Protein AF-A0A2Z6RWJ6-F1 (afdb_monomer_lite)

Foldseek 3Di:
DDPVVVVVCLLVVDDDDDDPPPDPLVVVLVSLCSDSDNVSRDDPVVSVVSVVVVCVVVVPPDDDDPDPDPPPDDDDDDDDDDDDDDDDDDDDDDDDDDDDPDDDDDPDDPPPVVVVVPPPVVPVVVVVVLLVVLVVLVVDDDLVVSLVVNVVSCVVVVHDPVNLQVVLVVPLVDLSSLQVNLSCLCSVRPHHNDQLSSLVSLVSSVVVVNPSSQQVNLVCQCPVRSHHNDNVSND

pLDDT: mean 74.12, std 25.01, range [24.61, 98.56]

Sequence (235 aa):
MNYVILVMQILQGLRETPIPNTSKDYIKIYSDCWNIEPANRPTINKIVDELKAIIIKENIIIKDFHIYDNNKDIQSSNNNQPNLDAKISENSYSFHESSFQDIDFTMTESKEIESLVSSNNQSKNGFDVMVNDIINFLENSDNNIVKQEILNYLNNNDIPFQDIHDLLLDNQNNSDYIFLLGKFNHLGIGADINKKQAFELYQKAADLENAKGINSLGLCYGNGIGTDINKEKGI

Secondary structure (DSSP, 8-state):
--HHHHHHHHHTT--PPPPTT--HHHHHHHHHHT-SSGGGSPPHHHHHHHHHHHHHHTT---S-------------------------------------------S---TTHHHHHTT-TTTHHHHHHHHHHHHHHHHSS-HHHHHHHHHHHHHHTT--HHHHHHHHHHTTTSHHHHHHHHHHHHHTSSS---HHHHHHHHHHHHHTT-HHHHHHHHHHHHHTSSS---TGGG-

Radius of gyration: 25.95 Å; chains: 1; bounding box: 54×66×68 Å

InterPro domains:
  IPR006597 Sel1-like repeat [PF08238] (178-209)
  IPR006597 Sel1-like repeat [PF08238] (214-235)
  IPR006597 Sel1-like repeat [SM00671] (175-210)
  IPR011009 Protein kinase-like domain superfamily [SSF56112] (4-65)
  IPR011990 Tetratricopeptide-like helical domain superfamily [G3DSA:1.25.40.10] (122-235)

Organism: NCBI:txid94130

Structure (mmCIF, N/CA/C/O backbone):
data_AF-A0A2Z6RWJ6-F1
#
_entry.id   AF-A0A2Z6RWJ6-F1
#
loop_
_atom_site.group_PDB
_atom_site.id
_atom_site.type_symbol
_atom_site.label_atom_id
_atom_site.label_alt_id
_atom_site.label_comp_id
_atom_site.label_asym_id
_atom_site.label_entity_id
_atom_site.label_seq_id
_atom_site.pdbx_PDB_ins_code
_atom_site.Cartn_x
_atom_site.Cartn_y
_atom_site.Cartn_z
_atom_site.occupancy
_atom_site.B_iso_or_equiv
_atom_site.auth_seq_id
_atom_site.auth_comp_id
_atom_site.auth_asym_id
_atom_site.auth_atom_id
_atom_site.pdbx_PDB_model_num
ATOM 1 N N . MET A 1 1 ? 7.099 20.057 30.051 1.00 62.00 1 MET A N 1
ATOM 2 C CA . MET A 1 1 ? 7.216 18.755 30.743 1.00 62.00 1 MET A CA 1
ATOM 3 C C . MET A 1 1 ? 8.630 18.241 30.490 1.00 62.00 1 MET A C 1
ATOM 5 O O . MET A 1 1 ? 9.046 18.238 29.342 1.00 62.00 1 MET A O 1
ATOM 9 N N . ASN A 1 2 ? 9.414 17.945 31.529 1.00 85.38 2 ASN A N 1
ATOM 10 C CA . ASN A 1 2 ? 10.797 17.482 31.362 1.00 85.38 2 ASN A CA 1
ATOM 11 C C . ASN A 1 2 ? 10.772 15.987 31.010 1.00 85.38 2 ASN A C 1
ATOM 13 O O . ASN A 1 2 ? 10.294 15.186 31.811 1.00 85.38 2 ASN A O 1
ATOM 17 N N . TYR A 1 3 ? 11.268 15.628 29.826 1.00 84.88 3 TYR A N 1
ATOM 18 C CA . TYR A 1 3 ? 11.309 14.253 29.315 1.00 84.88 3 TYR A CA 1
ATOM 19 C C . TYR A 1 3 ? 11.895 13.257 30.330 1.00 84.88 3 TYR A C 1
ATOM 21 O O . TYR A 1 3 ? 11.352 12.174 30.526 1.00 84.88 3 TYR A O 1
ATOM 29 N N . VAL A 1 4 ? 12.940 13.658 31.060 1.00 83.75 4 VAL A N 1
ATOM 30 C CA . VAL A 1 4 ? 13.592 12.814 32.075 1.00 83.75 4 VAL A CA 1
ATOM 31 C C . VAL A 1 4 ? 12.644 12.479 33.231 1.00 83.75 4 VAL A C 1
ATOM 33 O O . VAL A 1 4 ? 12.633 11.350 33.718 1.00 83.75 4 VAL A O 1
ATOM 36 N N . ILE A 1 5 ? 11.811 13.440 33.645 1.00 89.00 5 ILE A N 1
ATOM 37 C CA . ILE A 1 5 ? 10.823 13.243 34.715 1.00 89.00 5 ILE A CA 1
ATOM 38 C C . ILE A 1 5 ? 9.749 12.253 34.259 1.00 89.00 5 ILE A C 1
ATOM 40 O O . ILE A 1 5 ? 9.402 11.343 35.007 1.00 89.00 5 ILE A O 1
ATOM 44 N N . LEU A 1 6 ? 9.269 12.390 33.021 1.00 86.44 6 LEU A N 1
ATOM 45 C CA . LEU A 1 6 ? 8.248 11.502 32.470 1.00 86.44 6 LEU A CA 1
ATOM 46 C C . LEU A 1 6 ? 8.747 10.051 32.376 1.00 86.44 6 LEU A C 1
ATOM 48 O O . LEU A 1 6 ? 8.046 9.131 32.791 1.00 86.44 6 LEU A O 1
ATOM 52 N N . VAL A 1 7 ? 9.982 9.842 31.907 1.00 86.75 7 VAL A N 1
ATOM 53 C CA . VAL A 1 7 ? 10.591 8.503 31.830 1.00 86.75 7 VAL A CA 1
ATOM 54 C C . VAL A 1 7 ? 10.694 7.858 33.218 1.00 86.75 7 VAL A C 1
ATOM 56 O O . VAL A 1 7 ? 10.330 6.693 33.376 1.00 86.75 7 VAL A O 1
ATOM 59 N N . MET A 1 8 ? 11.115 8.608 34.246 1.00 86.81 8 MET A N 1
ATOM 60 C CA . MET A 1 8 ? 11.152 8.094 35.623 1.00 86.81 8 MET A CA 1
ATOM 61 C C . MET A 1 8 ? 9.765 7.699 36.138 1.00 86.81 8 MET A C 1
ATOM 63 O O . MET A 1 8 ? 9.622 6.655 36.771 1.00 86.81 8 MET A O 1
ATOM 67 N N . GLN A 1 9 ? 8.740 8.500 35.846 1.00 89.25 9 GLN A N 1
ATOM 68 C CA . GLN A 1 9 ? 7.372 8.206 36.263 1.00 89.25 9 GLN A CA 1
ATOM 69 C C . GLN A 1 9 ? 6.828 6.942 35.583 1.00 89.25 9 GLN A C 1
ATOM 71 O O . GLN A 1 9 ? 6.227 6.100 36.247 1.00 89.25 9 GLN A O 1
ATOM 76 N N . ILE A 1 10 ? 7.082 6.757 34.284 1.00 86.94 10 ILE A N 1
ATOM 77 C CA . ILE A 1 10 ? 6.666 5.554 33.542 1.00 86.94 10 ILE A CA 1
ATOM 78 C C . ILE A 1 10 ? 7.341 4.296 34.109 1.00 86.94 10 ILE A C 1
ATOM 80 O O . ILE A 1 10 ? 6.670 3.270 34.276 1.00 86.94 10 ILE A O 1
ATOM 84 N N . LEU A 1 11 ? 8.632 4.381 34.456 1.00 83.12 11 LEU A N 1
ATOM 85 C CA . LEU A 1 11 ? 9.373 3.290 35.105 1.00 83.12 11 LEU A CA 1
ATOM 86 C C . LEU A 1 11 ? 8.819 2.946 36.496 1.00 83.12 11 LEU A C 1
ATOM 88 O O . LEU A 1 11 ? 8.862 1.789 36.902 1.00 83.12 11 LEU A O 1
ATOM 92 N N . GLN A 1 12 ? 8.250 3.925 37.202 1.00 84.12 12 GLN A N 1
ATOM 93 C CA . GLN A 1 12 ? 7.565 3.733 38.487 1.00 84.12 12 GLN A CA 1
ATOM 94 C C . GLN A 1 12 ? 6.111 3.256 38.340 1.00 84.12 12 GLN A C 1
ATOM 96 O O . GLN A 1 12 ? 5.399 3.135 39.334 1.00 84.12 12 GLN A O 1
ATOM 101 N N . GLY A 1 13 ? 5.662 2.968 37.117 1.00 82.44 13 GLY A N 1
ATOM 102 C CA . GLY A 1 13 ? 4.321 2.453 36.863 1.00 82.44 13 GLY A CA 1
ATOM 103 C C . GLY A 1 13 ? 3.264 3.527 36.624 1.00 82.44 13 GLY A C 1
ATOM 104 O O . GLY A 1 13 ? 2.082 3.201 36.658 1.00 82.44 13 GLY A O 1
ATOM 105 N N . LEU A 1 14 ? 3.642 4.784 36.349 1.00 86.25 14 LEU A N 1
ATOM 106 C CA . LEU A 1 14 ? 2.678 5.786 35.888 1.00 86.25 14 LEU A CA 1
ATOM 107 C C . LEU A 1 14 ? 2.021 5.292 34.593 1.00 86.25 14 LEU A C 1
ATOM 109 O O . LEU A 1 14 ? 2.711 5.000 33.612 1.00 86.25 14 LEU A O 1
ATOM 113 N N . ARG A 1 15 ? 0.692 5.192 34.604 1.00 86.25 15 ARG A N 1
ATOM 114 C CA . ARG A 1 15 ? -0.143 4.839 33.452 1.00 86.25 15 ARG A CA 1
ATOM 115 C C . ARG A 1 15 ? -1.264 5.854 33.308 1.00 86.25 15 ARG A C 1
ATOM 117 O O . ARG A 1 15 ? -1.522 6.648 34.212 1.00 86.25 15 ARG A O 1
ATOM 124 N N . GLU A 1 16 ? -1.906 5.812 32.153 1.00 83.94 16 GLU A N 1
ATOM 125 C CA . GLU A 1 16 ? -3.083 6.616 31.867 1.00 83.94 16 GLU A CA 1
ATOM 126 C C . GLU A 1 16 ? -4.179 6.366 32.903 1.00 83.94 16 GLU A C 1
ATOM 128 O O . GLU A 1 16 ? -4.393 5.245 33.377 1.00 83.94 16 GLU A O 1
ATOM 133 N N . THR A 1 17 ? -4.878 7.435 33.269 1.00 88.94 17 THR A N 1
ATOM 134 C CA . THR A 1 17 ? -6.058 7.331 34.119 1.00 88.94 17 THR A CA 1
ATOM 135 C C . THR A 1 17 ? -7.160 6.621 33.338 1.00 88.94 17 THR A C 1
ATOM 137 O O . THR A 1 17 ? -7.473 7.078 32.236 1.00 88.94 17 THR A O 1
ATOM 140 N N . PRO A 1 18 ? -7.775 5.556 33.883 1.00 89.62 18 PRO A N 1
ATOM 141 C CA . PRO A 1 18 ? -8.870 4.882 33.205 1.00 89.62 18 PRO A CA 1
ATOM 142 C C . PRO A 1 18 ? -9.975 5.866 32.818 1.00 89.62 18 PRO A C 1
ATOM 144 O O . PRO A 1 18 ? -10.394 6.690 33.637 1.00 89.62 18 PRO A O 1
ATOM 147 N N . ILE A 1 19 ? -10.463 5.762 31.583 1.00 89.75 19 ILE A N 1
ATOM 148 C CA . ILE A 1 19 ? -11.585 6.575 31.110 1.00 89.75 19 ILE A CA 1
ATOM 149 C C . ILE A 1 19 ? -12.817 6.247 31.975 1.00 89.75 19 ILE A C 1
ATOM 151 O O . ILE A 1 19 ? -13.099 5.061 32.203 1.00 89.75 19 ILE A O 1
ATOM 155 N N . PRO A 1 20 ? -13.568 7.254 32.464 1.00 90.69 20 PRO A N 1
ATOM 156 C CA . PRO A 1 20 ? -14.780 7.020 33.240 1.00 90.69 20 PRO A CA 1
ATOM 157 C C . PRO A 1 20 ? -15.745 6.062 32.533 1.00 90.69 20 PRO A C 1
ATOM 159 O O . PRO A 1 20 ? -15.902 6.116 31.318 1.00 90.69 20 PRO A O 1
ATOM 162 N N . ASN A 1 21 ? -16.410 5.201 33.306 1.00 84.69 21 ASN A N 1
ATOM 163 C CA . ASN A 1 21 ? -17.339 4.162 32.832 1.00 84.69 21 ASN A CA 1
ATOM 164 C C . ASN A 1 21 ? -16.721 3.010 32.015 1.00 84.69 21 ASN A C 1
ATOM 166 O O . ASN A 1 21 ? -17.460 2.128 31.586 1.00 84.69 21 ASN A O 1
ATOM 170 N N . THR A 1 22 ? -15.396 2.949 31.851 1.00 87.25 22 THR A N 1
ATOM 171 C CA . THR A 1 22 ? -14.740 1.758 31.284 1.00 87.25 22 THR A CA 1
ATOM 172 C C . THR A 1 22 ? -14.947 0.539 32.191 1.00 87.25 22 THR A C 1
ATOM 174 O O . THR A 1 22 ? -14.820 0.636 33.417 1.00 87.25 22 THR A O 1
ATOM 177 N N . SER A 1 23 ? -15.241 -0.621 31.593 1.00 88.12 23 SER A N 1
ATOM 178 C CA . SER A 1 23 ? -15.411 -1.892 32.310 1.00 88.12 23 SER A CA 1
ATOM 179 C C . SER A 1 23 ? -14.178 -2.217 33.159 1.00 88.12 23 SER A C 1
ATOM 181 O O . SER A 1 23 ? -13.044 -2.168 32.679 1.00 88.12 23 SER A O 1
ATOM 183 N N . LYS A 1 24 ? -14.384 -2.569 34.437 1.00 90.81 24 LYS A N 1
ATOM 184 C CA . LYS A 1 24 ? -13.284 -2.906 35.363 1.00 90.81 24 LYS A CA 1
ATOM 185 C C . LYS A 1 24 ? -12.446 -4.078 34.857 1.00 90.81 24 LYS A C 1
ATOM 187 O O . LYS A 1 24 ? -11.237 -4.096 35.077 1.00 90.81 24 LYS A O 1
ATOM 192 N N . ASP A 1 25 ? -13.089 -5.022 34.177 1.00 90.19 25 ASP A N 1
ATOM 193 C CA . ASP A 1 25 ? -12.431 -6.204 33.630 1.00 90.19 25 ASP A CA 1
ATOM 194 C C . ASP A 1 25 ? -11.504 -5.804 32.468 1.00 90.19 25 ASP A C 1
ATOM 196 O O . ASP A 1 25 ? -10.348 -6.219 32.430 1.00 90.19 25 ASP A O 1
ATOM 200 N N . TYR A 1 26 ? -11.944 -4.887 31.598 1.00 91.38 26 TYR A N 1
ATOM 201 C CA . TYR A 1 26 ? -11.095 -4.324 30.543 1.00 91.38 26 TYR A CA 1
ATOM 202 C C . TYR A 1 26 ? -9.940 -3.487 31.113 1.00 91.38 26 TYR A C 1
ATOM 204 O O . TYR A 1 26 ? -8.803 -3.605 30.652 1.00 91.38 26 TYR A O 1
ATOM 212 N N . ILE A 1 27 ? -10.202 -2.692 32.165 1.00 91.75 27 ILE A N 1
ATOM 213 C CA . ILE A 1 27 ? -9.158 -1.914 32.852 1.00 91.75 27 ILE A CA 1
ATOM 214 C C . ILE A 1 27 ? -8.039 -2.816 33.356 1.00 91.75 27 ILE A C 1
ATOM 216 O O . ILE A 1 27 ? -6.854 -2.498 33.219 1.00 91.75 27 ILE A O 1
ATOM 220 N N . LYS A 1 28 ? -8.419 -3.960 33.922 1.00 92.38 28 LYS A N 1
ATOM 221 C CA . LYS A 1 28 ? -7.477 -4.955 34.406 1.00 92.38 28 LYS A CA 1
ATOM 222 C C . LYS A 1 28 ? -6.640 -5.536 33.263 1.00 92.38 28 LYS A C 1
ATOM 224 O O . LYS A 1 28 ? -5.421 -5.569 33.400 1.00 92.38 28 LYS A O 1
ATOM 229 N N . ILE A 1 29 ? -7.260 -5.917 32.142 1.00 93.94 29 ILE A N 1
ATOM 230 C CA . ILE A 1 29 ? -6.548 -6.482 30.981 1.00 93.94 29 ILE A CA 1
ATOM 231 C C . ILE A 1 29 ? -5.451 -5.536 30.504 1.00 93.94 29 ILE A C 1
ATOM 233 O O . ILE A 1 29 ? -4.290 -5.944 30.412 1.00 93.94 29 ILE A O 1
ATOM 237 N N . TYR A 1 30 ? -5.782 -4.271 30.221 1.00 90.38 30 TYR A N 1
ATOM 238 C CA . TYR A 1 30 ? -4.752 -3.363 29.726 1.00 90.38 30 TYR A CA 1
ATOM 239 C C . TYR A 1 30 ? -3.723 -3.068 30.824 1.00 90.38 30 TYR A C 1
ATOM 241 O O . TYR A 1 30 ? -2.531 -3.085 30.544 1.00 90.38 30 TYR A O 1
ATOM 249 N N . SER A 1 31 ? -4.120 -2.901 32.089 1.00 90.25 31 SER A N 1
ATOM 250 C CA . SER A 1 31 ? -3.155 -2.687 33.182 1.00 90.25 31 SER A CA 1
ATOM 251 C C . SER A 1 31 ? -2.140 -3.836 33.296 1.00 90.25 31 SER A C 1
ATOM 253 O O . SER A 1 31 ? -0.943 -3.583 33.444 1.00 90.25 31 SER A O 1
ATOM 255 N N . ASP A 1 32 ? -2.595 -5.082 33.139 1.00 92.31 32 ASP A N 1
ATOM 256 C CA . ASP A 1 32 ? -1.754 -6.284 33.156 1.00 92.31 32 ASP A CA 1
ATOM 257 C C . ASP A 1 32 ? -0.791 -6.325 31.946 1.00 92.31 32 ASP A C 1
ATOM 259 O O . ASP A 1 32 ? 0.374 -6.707 32.087 1.00 92.31 32 ASP A O 1
ATOM 263 N N . CYS A 1 33 ? -1.227 -5.862 30.766 1.00 92.75 33 CYS A N 1
ATOM 264 C CA . CYS A 1 33 ? -0.379 -5.752 29.566 1.00 92.75 33 CYS A CA 1
ATOM 265 C C . CYS A 1 33 ? 0.794 -4.781 29.751 1.00 92.75 33 CYS A C 1
ATOM 267 O O . CYS A 1 33 ? 1.858 -4.960 29.158 1.00 92.75 33 CYS A O 1
ATOM 269 N N . TRP A 1 34 ? 0.623 -3.774 30.604 1.00 88.50 34 TRP A N 1
ATOM 270 C CA . TRP A 1 34 ? 1.626 -2.750 30.871 1.00 88.50 34 TRP A CA 1
ATOM 271 C C . TRP A 1 34 ? 2.467 -3.030 32.127 1.00 88.50 34 TRP A C 1
ATOM 273 O O . TRP A 1 34 ? 3.056 -2.099 32.694 1.00 88.50 34 TRP A O 1
ATOM 283 N N . ASN A 1 35 ? 2.562 -4.296 32.557 1.00 89.31 35 ASN A N 1
ATOM 284 C CA . ASN A 1 35 ? 3.425 -4.687 33.670 1.00 89.31 35 ASN A CA 1
ATOM 285 C C . ASN A 1 35 ? 4.877 -4.239 33.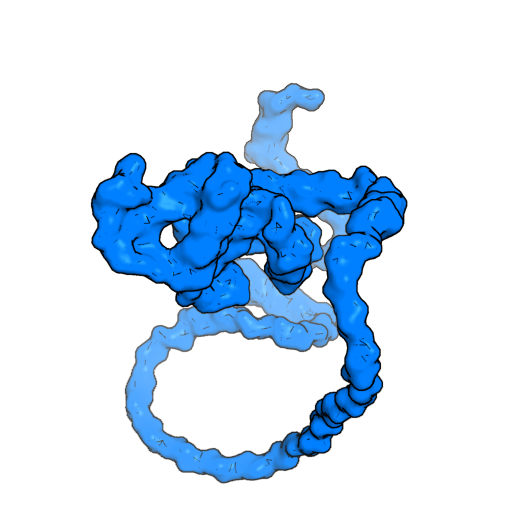418 1.00 89.31 35 ASN A C 1
ATOM 287 O O . ASN A 1 35 ? 5.413 -4.388 32.310 1.00 89.31 35 ASN A O 1
ATOM 291 N N . ILE A 1 36 ? 5.502 -3.651 34.443 1.00 83.81 36 ILE A N 1
ATOM 292 C CA . ILE A 1 36 ? 6.877 -3.149 34.352 1.00 83.81 36 ILE A CA 1
ATOM 293 C C . ILE A 1 36 ? 7.866 -4.281 34.073 1.00 83.81 36 ILE A C 1
ATOM 295 O O . ILE A 1 36 ? 8.815 -4.076 33.325 1.00 83.81 36 ILE A O 1
ATOM 299 N N . GLU A 1 37 ? 7.591 -5.472 34.607 1.00 87.88 37 GLU A N 1
ATOM 300 C CA . GLU A 1 37 ? 8.343 -6.691 34.351 1.00 87.88 37 GLU A CA 1
ATOM 301 C C . GLU A 1 37 ? 7.763 -7.387 33.108 1.00 87.88 37 GLU A C 1
ATOM 303 O O . GLU A 1 37 ? 6.633 -7.889 33.169 1.00 87.88 37 GLU A O 1
ATOM 308 N N . PRO A 1 38 ? 8.486 -7.431 31.970 1.00 85.19 38 PRO A N 1
ATOM 309 C CA . PRO A 1 38 ? 7.974 -8.026 30.739 1.00 85.19 38 PRO A CA 1
ATOM 310 C C . PRO A 1 38 ? 7.552 -9.487 30.897 1.00 85.19 38 PRO A C 1
ATOM 312 O O . PRO A 1 38 ? 6.569 -9.894 30.282 1.00 85.19 38 PRO A O 1
ATOM 315 N N . ALA A 1 39 ? 8.235 -10.254 31.756 1.00 91.94 39 ALA A N 1
ATOM 316 C CA . ALA A 1 39 ? 7.904 -11.655 32.017 1.00 91.94 39 ALA A CA 1
ATOM 317 C C . ALA A 1 39 ? 6.529 -11.852 32.687 1.00 91.94 39 ALA A C 1
ATOM 319 O O . ALA A 1 39 ? 5.956 -12.936 32.608 1.00 91.94 39 ALA A O 1
ATOM 320 N N . ASN A 1 40 ? 5.987 -10.809 33.323 1.00 92.56 40 ASN A N 1
ATOM 321 C CA . ASN A 1 40 ? 4.690 -10.847 33.999 1.00 92.56 40 ASN A CA 1
ATOM 322 C C . ASN A 1 40 ? 3.529 -10.383 33.108 1.00 92.56 40 ASN A C 1
ATOM 324 O O . ASN A 1 40 ? 2.380 -10.387 33.555 1.00 92.56 40 ASN A O 1
ATOM 328 N N . ARG A 1 41 ? 3.804 -9.960 31.870 1.00 93.00 41 ARG A N 1
ATOM 329 C CA . ARG A 1 41 ? 2.756 -9.554 30.929 1.00 93.00 41 ARG A CA 1
ATOM 330 C C . ARG A 1 41 ? 2.015 -10.793 30.414 1.00 93.00 41 ARG A C 1
ATOM 332 O O . ARG A 1 41 ? 2.643 -11.820 30.155 1.00 93.00 41 ARG A O 1
ATOM 339 N N . PRO A 1 42 ? 0.684 -10.731 30.260 1.00 95.00 42 PRO A N 1
ATOM 340 C CA . PRO A 1 42 ? -0.083 -11.836 29.704 1.00 95.00 42 PRO A CA 1
ATOM 341 C C . PRO A 1 42 ? 0.301 -12.100 28.241 1.00 95.00 42 PRO A C 1
ATOM 343 O O . PRO A 1 42 ? 0.699 -11.198 27.505 1.00 95.00 42 PRO A O 1
ATOM 346 N N . THR A 1 43 ? 0.156 -13.352 27.809 1.00 95.00 43 THR A N 1
ATOM 347 C CA . THR A 1 43 ? 0.292 -13.712 26.393 1.00 95.00 43 THR A CA 1
ATOM 348 C C . THR A 1 43 ? -0.922 -13.235 25.604 1.00 95.00 43 THR A C 1
ATOM 350 O O . THR A 1 43 ? -2.009 -13.071 26.160 1.00 95.00 43 THR A O 1
ATOM 353 N N . ILE A 1 44 ? -0.767 -13.087 24.286 1.00 90.62 44 ILE A N 1
ATOM 354 C CA . ILE A 1 44 ? -1.877 -12.689 23.412 1.00 90.62 44 ILE A CA 1
ATOM 355 C C . ILE A 1 44 ? -3.079 -13.635 23.525 1.00 90.62 44 ILE A C 1
ATOM 357 O O . ILE A 1 44 ? -4.210 -13.172 23.615 1.00 90.62 44 ILE A O 1
ATOM 361 N N . ASN A 1 45 ? -2.843 -14.946 23.630 1.00 90.38 45 ASN A N 1
ATOM 362 C CA . ASN A 1 45 ? -3.916 -15.933 23.775 1.00 90.38 45 ASN A CA 1
ATOM 363 C C . ASN A 1 45 ? -4.699 -15.722 25.078 1.00 90.38 45 ASN A C 1
ATOM 365 O O . ASN A 1 45 ? -5.924 -15.723 25.064 1.00 90.38 45 ASN A O 1
ATOM 369 N N . LYS A 1 46 ? -3.998 -15.443 26.185 1.00 92.50 46 LYS A N 1
ATOM 370 C CA . LYS A 1 46 ? -4.636 -15.145 27.471 1.00 92.50 46 LYS A CA 1
ATOM 371 C C . LYS A 1 46 ? -5.469 -13.861 27.407 1.00 92.50 46 LYS A C 1
ATOM 373 O O . LYS A 1 46 ? -6.576 -13.837 27.931 1.00 92.50 46 LYS A O 1
ATOM 378 N N . ILE A 1 47 ? -4.965 -12.818 26.743 1.00 93.31 47 ILE A N 1
ATOM 379 C CA . ILE A 1 47 ? -5.709 -11.565 26.532 1.00 93.31 47 ILE A CA 1
ATOM 380 C C . ILE A 1 47 ? -6.988 -11.834 25.730 1.00 93.31 47 ILE A C 1
ATOM 382 O O . ILE A 1 47 ? -8.061 -11.384 26.120 1.00 93.31 47 ILE A O 1
ATOM 386 N N . VAL A 1 48 ? -6.887 -12.593 24.635 1.00 89.44 48 VAL A N 1
ATOM 387 C CA . VAL A 1 48 ? -8.035 -12.953 23.790 1.00 89.44 48 VAL A CA 1
ATOM 388 C C . VAL A 1 48 ? -9.087 -13.725 24.586 1.00 89.44 48 VAL A C 1
ATOM 390 O O . VAL A 1 48 ? -10.274 -13.425 24.469 1.00 89.44 48 VAL A O 1
ATOM 393 N N . ASP A 1 49 ? -8.678 -14.682 25.418 1.00 88.06 49 ASP A N 1
ATOM 394 C CA . ASP A 1 49 ? -9.604 -15.453 26.251 1.00 88.06 49 ASP A CA 1
ATOM 395 C C . ASP A 1 49 ? -10.290 -14.584 27.318 1.00 88.06 49 ASP A C 1
ATOM 397 O O . ASP A 1 49 ? -11.502 -14.698 27.521 1.00 88.06 49 ASP A O 1
ATOM 401 N N . GLU A 1 50 ? -9.557 -13.664 27.954 1.00 92.88 50 GLU A N 1
ATOM 402 C CA . GLU A 1 50 ? -10.131 -12.705 28.907 1.00 92.88 50 GLU A CA 1
ATOM 403 C C . GLU A 1 50 ? -11.114 -11.737 28.220 1.00 92.88 50 GLU A C 1
ATOM 405 O O . GLU A 1 50 ? -12.199 -11.488 28.746 1.00 92.88 50 GLU A O 1
ATOM 410 N N . LEU A 1 51 ? -10.804 -11.259 27.009 1.00 90.56 51 LEU A N 1
ATOM 411 C CA . LEU A 1 51 ? -11.711 -10.416 26.220 1.00 90.56 51 LEU A CA 1
ATOM 412 C C . LEU A 1 51 ? -12.984 -11.166 25.806 1.00 90.56 51 LEU A C 1
ATOM 414 O O . LEU A 1 51 ? -14.082 -10.626 25.950 1.00 90.56 51 LEU A O 1
ATOM 418 N N . LYS A 1 52 ? -12.867 -12.423 25.354 1.00 87.31 52 LYS A N 1
ATOM 419 C CA . LYS A 1 52 ? -14.028 -13.281 25.051 1.00 87.31 52 LYS A CA 1
ATOM 420 C C . LYS A 1 52 ? -14.942 -13.419 26.269 1.00 87.31 52 LYS A C 1
ATOM 422 O O . LYS A 1 52 ? -16.160 -13.322 26.134 1.00 87.31 52 LYS A O 1
ATOM 427 N N . ALA A 1 53 ? -14.369 -13.606 27.458 1.00 86.88 53 ALA A N 1
ATOM 428 C CA . ALA A 1 53 ? -15.140 -13.710 28.692 1.00 86.88 53 ALA A CA 1
ATOM 429 C C . ALA A 1 53 ? -15.900 -12.412 29.026 1.00 86.88 53 ALA A C 1
ATOM 431 O O . ALA A 1 53 ? -17.057 -12.482 29.445 1.00 86.88 53 ALA A O 1
ATOM 432 N N . ILE A 1 54 ? -15.292 -11.240 28.804 1.00 87.31 54 ILE A N 1
ATOM 433 C CA . ILE A 1 54 ? -15.947 -9.933 29.001 1.00 87.31 54 ILE A CA 1
ATOM 434 C C . ILE A 1 54 ? -17.122 -9.761 28.039 1.00 87.31 54 ILE A C 1
ATOM 436 O O . ILE A 1 54 ? -18.224 -9.444 28.476 1.00 87.31 54 ILE A O 1
ATOM 440 N N . ILE A 1 55 ? -16.913 -10.039 26.751 1.00 82.69 55 ILE A N 1
ATOM 441 C CA . ILE A 1 55 ? -17.946 -9.922 25.711 1.00 82.69 55 ILE A CA 1
ATOM 442 C C . ILE A 1 55 ? -19.175 -10.771 26.059 1.00 82.69 55 ILE A C 1
ATOM 444 O O . ILE A 1 55 ? -20.308 -10.292 25.985 1.00 82.69 55 ILE A O 1
ATOM 448 N N . ILE A 1 56 ? -18.947 -12.021 26.479 1.00 80.62 56 ILE A N 1
ATOM 449 C CA . ILE A 1 56 ? -20.015 -12.941 26.891 1.00 80.62 56 ILE A CA 1
ATOM 450 C C . ILE A 1 56 ? -20.747 -12.398 28.124 1.00 80.62 56 ILE A C 1
ATOM 452 O O . ILE A 1 56 ? -21.974 -12.426 28.178 1.00 80.62 56 ILE A O 1
ATOM 456 N N . LYS A 1 57 ? -20.007 -11.886 29.113 1.00 79.56 57 LYS A N 1
ATOM 457 C CA . LYS A 1 57 ? -20.565 -11.338 30.356 1.00 79.56 57 LYS A CA 1
ATOM 458 C C . LYS A 1 57 ? -21.402 -10.077 30.123 1.00 79.56 57 LYS A C 1
ATOM 460 O O . LYS A 1 57 ? -22.368 -9.849 30.849 1.00 79.56 57 LYS A O 1
ATOM 465 N N . GLU A 1 58 ? -21.044 -9.273 29.129 1.00 73.31 58 GLU A N 1
ATOM 466 C CA . GLU A 1 58 ? -21.710 -8.008 28.806 1.00 73.31 58 GLU A CA 1
ATOM 467 C C . GLU A 1 58 ? -22.882 -8.174 27.813 1.00 73.31 58 GLU A C 1
ATOM 469 O O . GLU A 1 58 ? -23.528 -7.187 27.469 1.00 73.31 58 GLU A O 1
ATOM 474 N N . ASN A 1 59 ? -23.223 -9.409 27.402 1.00 62.59 59 ASN A N 1
ATOM 475 C CA . ASN A 1 59 ? -24.295 -9.718 26.436 1.00 62.59 59 ASN A CA 1
ATOM 476 C C . ASN A 1 59 ? -24.184 -8.924 25.118 1.00 62.59 59 ASN A C 1
ATOM 478 O O . ASN A 1 59 ? -25.192 -8.625 24.469 1.00 62.59 59 ASN A O 1
ATOM 482 N N . ILE A 1 60 ? -22.966 -8.570 24.706 1.00 62.00 60 ILE A N 1
ATOM 483 C CA . ILE A 1 60 ? -22.740 -7.860 23.448 1.00 62.00 60 ILE A CA 1
ATOM 484 C C . ILE A 1 60 ? -22.970 -8.861 22.308 1.00 62.00 60 ILE A C 1
ATOM 486 O O . ILE A 1 60 ? -22.226 -9.829 22.157 1.00 62.00 60 ILE A O 1
ATOM 490 N N . ILE A 1 61 ? -24.016 -8.645 21.501 1.00 51.94 61 ILE A N 1
ATOM 491 C CA . ILE A 1 61 ? -24.256 -9.426 20.279 1.00 51.94 61 ILE A CA 1
ATOM 492 C C . ILE A 1 61 ? -23.210 -8.998 19.250 1.00 51.94 61 ILE A C 1
ATOM 494 O O . ILE A 1 61 ? -23.415 -8.045 18.500 1.00 51.94 61 ILE A O 1
ATOM 498 N N . ILE A 1 62 ? -22.082 -9.699 19.212 1.00 53.91 62 ILE A N 1
ATOM 499 C CA . ILE A 1 62 ? -21.115 -9.546 18.131 1.00 53.91 62 ILE A CA 1
ATOM 500 C C . IL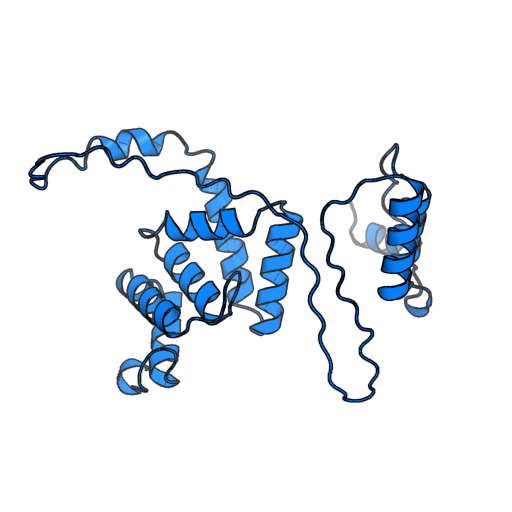E A 1 62 ? -21.634 -10.348 16.937 1.00 53.91 62 ILE A C 1
ATOM 502 O O . ILE A 1 62 ? -21.598 -11.578 16.944 1.00 53.91 62 ILE A O 1
ATOM 506 N N . LYS A 1 63 ? -22.150 -9.651 15.920 1.00 45.94 63 LYS A N 1
ATOM 507 C CA . LYS A 1 63 ? -22.302 -10.235 14.586 1.00 45.94 63 LYS A CA 1
ATOM 508 C C . LYS A 1 63 ? -20.920 -10.213 13.941 1.00 45.94 63 LYS A C 1
ATOM 510 O O . LYS A 1 63 ? -20.378 -9.145 13.695 1.00 45.94 63 LYS A O 1
ATOM 515 N N . ASP A 1 64 ? -20.374 -11.407 13.757 1.00 46.56 64 ASP A N 1
ATOM 516 C CA . ASP A 1 64 ? -19.193 -11.709 12.951 1.00 46.56 64 ASP A CA 1
ATOM 517 C C . ASP A 1 64 ? -17.845 -11.221 13.507 1.00 46.56 64 ASP A C 1
ATOM 519 O O . ASP A 1 64 ? -17.242 -10.255 13.052 1.00 46.56 64 ASP A O 1
ATOM 523 N N . PHE A 1 65 ? -17.306 -11.997 14.452 1.00 42.78 65 PHE A N 1
ATOM 524 C CA . PHE A 1 65 ? -15.862 -12.101 14.674 1.00 42.78 65 PHE A CA 1
ATOM 525 C C . PHE A 1 65 ? -15.427 -13.522 14.292 1.00 42.78 65 PHE A C 1
ATOM 527 O O . PHE A 1 65 ? -15.566 -14.460 15.078 1.00 42.78 65 PHE A O 1
ATOM 534 N N . HIS A 1 66 ? -14.877 -13.704 13.090 1.00 43.94 66 HIS A N 1
ATOM 535 C CA . HIS A 1 66 ? -14.077 -14.893 12.795 1.00 43.94 66 HIS A CA 1
ATOM 536 C C . HIS A 1 66 ? -12.693 -14.706 13.421 1.00 43.94 66 HIS A C 1
ATOM 538 O O . HIS A 1 66 ? -11.753 -14.228 12.790 1.00 43.94 66 HIS A O 1
ATOM 544 N N . ILE A 1 67 ? -12.579 -15.051 14.703 1.00 42.56 67 ILE A N 1
ATOM 545 C CA . ILE A 1 67 ? -11.286 -15.160 15.378 1.00 42.56 67 ILE A CA 1
ATOM 546 C C . ILE A 1 67 ? -10.558 -16.363 14.770 1.00 42.56 67 ILE A C 1
ATOM 548 O O . ILE A 1 67 ? -11.094 -17.469 14.767 1.00 42.56 67 ILE A O 1
ATOM 552 N N . TYR A 1 68 ? -9.351 -16.131 14.248 1.00 36.28 68 TYR A N 1
ATOM 553 C CA . TYR A 1 68 ? -8.425 -17.168 13.792 1.00 36.28 68 TYR A CA 1
ATOM 554 C C . TYR A 1 68 ? -8.256 -18.238 14.880 1.00 36.28 68 TYR A C 1
ATOM 556 O O . TYR A 1 68 ? -7.616 -18.006 15.907 1.00 36.28 68 TYR A O 1
ATOM 564 N N . ASP A 1 69 ? -8.844 -19.408 14.652 1.00 34.03 69 ASP A N 1
ATOM 565 C CA . ASP A 1 69 ? -8.695 -20.575 15.512 1.00 34.03 69 ASP A CA 1
ATOM 566 C C . ASP A 1 69 ? -7.401 -21.297 15.104 1.00 34.03 69 ASP A C 1
ATOM 568 O O . ASP A 1 69 ? -7.353 -22.037 14.120 1.00 34.03 69 ASP A O 1
ATOM 572 N N . ASN A 1 70 ? -6.311 -21.044 15.831 1.00 34.72 70 ASN A N 1
ATOM 573 C CA . ASN A 1 70 ? -5.015 -21.709 15.636 1.00 34.72 70 ASN A CA 1
ATOM 574 C C . ASN A 1 70 ? -4.962 -23.090 16.315 1.00 34.72 70 ASN A C 1
ATOM 576 O O . ASN A 1 70 ? -3.928 -23.490 16.839 1.00 34.72 70 ASN A O 1
ATOM 580 N N . ASN A 1 71 ? -6.059 -23.845 16.274 1.00 34.62 71 ASN A N 1
ATOM 581 C CA . ASN A 1 71 ? -6.091 -25.243 16.693 1.00 34.62 71 ASN A CA 1
ATOM 582 C C . ASN A 1 71 ? -6.244 -26.145 15.464 1.00 34.62 71 ASN A C 1
ATOM 584 O O . ASN A 1 71 ? -7.284 -26.758 15.231 1.00 34.62 71 ASN A O 1
ATOM 588 N N . LYS A 1 72 ? -5.180 -26.235 14.660 1.00 35.69 72 LYS A N 1
ATOM 589 C CA . LYS A 1 72 ? -4.970 -27.371 13.753 1.00 35.69 72 LYS A CA 1
ATOM 590 C C . LYS A 1 72 ? -3.855 -28.246 14.307 1.00 35.69 72 LYS A C 1
ATOM 592 O O . LYS A 1 72 ? -2.752 -28.277 13.771 1.00 35.69 72 LYS A O 1
ATOM 597 N N . ASP A 1 73 ? -4.193 -29.002 15.345 1.00 31.17 73 ASP A N 1
ATOM 598 C CA . ASP A 1 73 ? -3.507 -30.258 15.612 1.00 31.17 73 ASP A CA 1
ATOM 599 C C . ASP A 1 73 ? -4.172 -31.369 14.788 1.00 31.17 73 ASP A C 1
ATOM 601 O O . ASP A 1 73 ? -5.333 -31.732 14.954 1.00 31.17 73 ASP A O 1
ATOM 605 N N . ILE A 1 74 ? -3.394 -31.817 13.807 1.00 29.88 74 ILE A N 1
ATOM 606 C CA . ILE A 1 74 ? -3.329 -33.135 13.173 1.00 29.88 74 ILE A CA 1
ATOM 607 C C . ILE A 1 74 ? -4.282 -34.187 13.786 1.00 29.88 74 ILE A C 1
ATOM 609 O O . ILE A 1 74 ? -4.042 -34.650 14.895 1.00 29.88 74 ILE A O 1
ATOM 613 N N . GLN A 1 75 ? -5.257 -34.683 13.010 1.00 27.30 75 GLN A N 1
ATOM 614 C CA . GLN A 1 75 ? -5.275 -36.083 12.544 1.00 27.30 75 GLN A CA 1
ATOM 615 C C . GLN A 1 75 ? -6.422 -36.410 11.564 1.00 27.30 75 GLN A C 1
ATOM 617 O O . GLN A 1 75 ? -7.579 -36.079 11.776 1.00 27.30 75 GLN A O 1
ATOM 622 N N . SER A 1 76 ? -6.029 -37.182 10.545 1.00 25.44 76 SER A N 1
ATOM 623 C CA . SER A 1 76 ? -6.771 -38.234 9.838 1.00 25.44 76 SER A CA 1
ATOM 624 C C . SER A 1 76 ? -7.977 -37.877 8.962 1.00 25.44 76 SER A C 1
ATOM 626 O O . SER A 1 76 ? -9.085 -37.618 9.413 1.00 25.44 76 SER A O 1
ATOM 628 N N . SER A 1 77 ? -7.743 -38.070 7.664 1.00 28.52 77 SER A N 1
ATOM 629 C CA . SER A 1 77 ? -8.639 -38.661 6.668 1.00 28.52 77 SER A CA 1
ATOM 630 C C . SER A 1 77 ? -9.827 -39.438 7.256 1.00 28.52 77 SER A C 1
ATOM 632 O O . SER A 1 77 ? -9.626 -40.372 8.035 1.00 28.52 77 SER A O 1
ATOM 634 N N . ASN A 1 78 ? -11.047 -39.128 6.811 1.00 25.09 78 ASN A N 1
ATOM 635 C CA . ASN A 1 78 ? -11.833 -40.020 5.953 1.00 25.09 78 ASN A CA 1
ATOM 636 C C . ASN A 1 78 ? -13.215 -39.437 5.622 1.00 25.09 78 ASN A C 1
ATOM 638 O O . ASN A 1 78 ? -13.858 -38.763 6.419 1.00 25.09 78 ASN A O 1
ATOM 642 N N . ASN A 1 79 ? -13.620 -39.746 4.395 1.00 32.19 79 ASN A N 1
ATOM 643 C CA . ASN A 1 79 ? -14.869 -39.444 3.709 1.00 32.19 79 ASN A CA 1
ATOM 644 C C . ASN A 1 79 ? -16.130 -39.626 4.571 1.00 32.19 79 ASN A C 1
ATOM 646 O O . ASN A 1 79 ? -16.269 -40.646 5.244 1.00 32.19 79 ASN A O 1
ATOM 650 N N . ASN A 1 80 ? -17.083 -38.698 4.448 1.00 31.62 80 ASN A N 1
ATOM 651 C CA . ASN A 1 80 ? -18.439 -38.948 3.934 1.00 31.62 80 ASN A CA 1
ATOM 652 C C . ASN A 1 80 ? -19.347 -37.744 4.217 1.00 31.62 80 ASN A C 1
ATOM 654 O O . ASN A 1 80 ? -19.546 -37.335 5.356 1.00 31.62 80 ASN A O 1
ATOM 658 N N . GLN A 1 81 ? -19.934 -37.217 3.149 1.00 29.50 81 GLN A N 1
ATOM 659 C CA . GLN A 1 81 ? -21.076 -36.311 3.190 1.00 29.50 81 GLN A CA 1
ATOM 660 C C . GLN A 1 81 ? -22.321 -37.099 3.634 1.00 29.50 81 GLN A C 1
ATOM 662 O O . GLN A 1 81 ? -22.447 -38.282 3.302 1.00 29.50 81 GLN A O 1
ATOM 667 N N . PRO A 1 82 ? -23.272 -36.456 4.325 1.00 33.56 82 PRO A N 1
ATOM 668 C CA . PRO A 1 82 ? -24.563 -36.348 3.663 1.00 33.56 82 PRO A CA 1
ATOM 669 C C . PRO A 1 82 ? -25.233 -34.981 3.818 1.00 33.56 82 PRO A C 1
ATOM 671 O O . PRO A 1 82 ? -25.067 -34.245 4.784 1.00 33.56 82 PRO A O 1
ATOM 674 N N . ASN A 1 83 ? -26.004 -34.710 2.776 1.00 29.62 83 ASN A N 1
ATOM 675 C CA . ASN A 1 83 ? -26.896 -33.597 2.522 1.00 29.62 83 ASN A CA 1
ATOM 676 C C . ASN A 1 83 ? -28.087 -33.579 3.505 1.00 29.62 83 ASN A C 1
ATOM 678 O O . ASN A 1 83 ? -28.643 -34.646 3.777 1.00 29.62 83 ASN A O 1
ATOM 682 N N . LEU A 1 84 ? -28.530 -32.399 3.957 1.00 28.61 84 LEU A N 1
ATOM 683 C CA . LEU A 1 84 ? -29.935 -32.186 4.323 1.00 28.61 84 LEU A CA 1
ATOM 684 C C . LEU A 1 84 ? -30.335 -30.707 4.205 1.00 28.61 84 LEU A C 1
ATOM 686 O O . LEU A 1 84 ? -29.749 -29.824 4.828 1.00 28.61 84 LEU A O 1
ATOM 690 N N . ASP A 1 85 ? -31.357 -30.497 3.384 1.00 28.62 85 ASP A N 1
ATOM 691 C CA . ASP A 1 85 ? -31.956 -29.241 2.955 1.00 28.62 85 ASP A CA 1
ATOM 692 C C . ASP A 1 85 ? -32.563 -28.389 4.084 1.00 28.62 85 ASP A C 1
ATOM 694 O O . ASP A 1 85 ? -33.315 -28.896 4.917 1.00 28.62 85 ASP A O 1
ATOM 698 N N . ALA A 1 86 ? -32.382 -27.063 4.010 1.00 27.25 86 ALA A N 1
ATOM 699 C CA . ALA A 1 86 ? -33.369 -26.093 4.495 1.00 27.25 86 ALA A CA 1
ATOM 700 C C . ALA A 1 86 ? -33.195 -24.711 3.827 1.00 27.25 86 ALA A C 1
ATOM 702 O O . ALA A 1 86 ? -32.288 -23.953 4.150 1.00 27.25 86 ALA A O 1
ATOM 703 N N . LYS A 1 87 ? -34.106 -24.426 2.885 1.00 33.84 87 LYS A N 1
ATOM 704 C CA . LYS A 1 87 ? -34.548 -23.129 2.326 1.00 33.84 87 LYS A CA 1
ATOM 705 C C . LYS A 1 87 ? -33.797 -21.862 2.773 1.00 33.84 87 LYS A C 1
ATOM 707 O O . LYS A 1 87 ? -34.001 -21.382 3.884 1.00 33.84 87 LYS A O 1
ATOM 712 N N . ILE A 1 88 ? -33.142 -21.207 1.814 1.00 27.97 88 ILE A N 1
ATOM 713 C CA . ILE A 1 88 ? -32.927 -19.755 1.835 1.00 27.97 88 ILE A CA 1
ATOM 714 C C . ILE A 1 88 ? -33.641 -19.174 0.615 1.00 27.97 88 ILE A C 1
ATOM 716 O O . ILE A 1 88 ? -33.444 -19.619 -0.512 1.00 27.97 88 ILE A O 1
ATOM 720 N N . SER A 1 89 ? -34.541 -18.235 0.884 1.00 31.86 89 SER A N 1
ATOM 721 C CA . SER A 1 89 ? -35.314 -17.478 -0.092 1.00 31.86 89 SER A CA 1
ATOM 722 C C . SER A 1 89 ? -34.402 -16.638 -0.981 1.00 31.86 89 SER A C 1
ATOM 724 O O . SER A 1 89 ? -33.637 -15.812 -0.482 1.00 31.86 89 SER A O 1
ATOM 726 N N . GLU A 1 90 ? -34.543 -16.816 -2.289 1.00 30.88 90 GLU A N 1
ATOM 727 C CA . GLU A 1 90 ? -34.064 -15.889 -3.307 1.00 30.88 90 GLU A CA 1
ATOM 728 C C . GLU A 1 90 ? -34.750 -14.530 -3.119 1.00 30.88 90 GLU A C 1
ATOM 730 O O . GLU A 1 90 ? -35.973 -14.437 -3.179 1.00 30.88 90 GLU A O 1
ATOM 735 N N . ASN A 1 91 ? -33.964 -13.472 -2.921 1.00 28.92 91 ASN A N 1
ATOM 736 C CA . ASN A 1 91 ? -34.370 -12.118 -3.280 1.00 28.92 91 ASN A CA 1
ATOM 737 C C . ASN A 1 91 ? -33.353 -11.592 -4.292 1.00 28.92 91 ASN A C 1
ATOM 739 O O . ASN A 1 91 ? -32.288 -11.083 -3.948 1.00 28.92 91 ASN A O 1
ATOM 743 N N . SER A 1 92 ? -33.706 -11.765 -5.560 1.00 29.53 92 SER A N 1
ATOM 744 C CA . SER A 1 92 ? -33.158 -11.052 -6.705 1.00 29.53 92 SER A CA 1
ATOM 745 C C . SER A 1 92 ? -33.531 -9.569 -6.615 1.00 29.53 92 SER A C 1
ATOM 747 O O . SER A 1 92 ? -34.720 -9.245 -6.635 1.00 29.53 92 SER A O 1
ATOM 749 N N . TYR A 1 93 ? -32.552 -8.666 -6.585 1.00 26.91 93 TYR A N 1
ATOM 750 C CA . TYR A 1 93 ? -32.794 -7.268 -6.944 1.00 26.91 93 TYR A CA 1
ATOM 751 C C . TYR A 1 93 ? -32.385 -7.060 -8.400 1.00 26.91 93 TYR A C 1
ATOM 753 O O . TYR A 1 93 ? -31.226 -7.221 -8.777 1.00 26.91 93 TYR A O 1
ATOM 761 N N . SER A 1 94 ? -33.394 -6.778 -9.221 1.00 27.59 94 SER A N 1
ATOM 762 C CA . SER A 1 94 ? -33.299 -6.533 -10.653 1.00 27.59 94 SER A CA 1
ATOM 763 C C . SER A 1 94 ? -32.589 -5.215 -10.945 1.00 27.59 94 SER A C 1
ATOM 765 O O . SER A 1 94 ? -32.987 -4.168 -10.431 1.00 27.59 94 SER A O 1
ATOM 767 N N . PHE A 1 95 ? -31.618 -5.263 -11.853 1.00 24.61 95 PHE A N 1
ATOM 768 C CA . PHE A 1 95 ? -31.171 -4.105 -12.617 1.00 24.61 95 PHE A CA 1
ATOM 769 C C . PHE A 1 95 ? -32.348 -3.550 -13.428 1.00 24.61 95 PHE A C 1
ATOM 771 O O . PHE A 1 95 ? -32.970 -4.286 -14.193 1.00 24.61 95 PHE A O 1
ATOM 778 N N . HIS A 1 96 ? -32.646 -2.260 -13.268 1.00 28.19 96 HIS A N 1
ATOM 779 C CA . HIS A 1 96 ? -33.489 -1.528 -14.207 1.00 28.19 96 HIS A CA 1
ATOM 780 C C . HIS A 1 96 ? -32.589 -0.603 -15.023 1.00 28.19 96 HIS A C 1
ATOM 782 O O . HIS A 1 96 ? -32.183 0.467 -14.576 1.00 28.19 96 HIS A O 1
ATOM 788 N N . GLU A 1 97 ? -32.253 -1.067 -16.217 1.00 31.88 97 GLU A N 1
ATOM 789 C CA . GLU A 1 97 ? -31.593 -0.307 -17.266 1.00 31.88 97 GLU A CA 1
ATOM 790 C C . GLU A 1 97 ? -32.643 0.607 -17.913 1.00 31.88 97 GLU A C 1
ATOM 792 O O . GLU A 1 97 ? -33.617 0.135 -18.500 1.00 31.88 97 GLU A O 1
ATOM 797 N N . SER A 1 98 ? -32.500 1.924 -17.758 1.00 34.59 98 SER A N 1
ATOM 798 C CA . SER A 1 98 ? -33.243 2.896 -18.563 1.00 34.59 98 SER A CA 1
ATOM 799 C C . SER A 1 98 ? -32.286 3.561 -19.542 1.00 34.59 98 SER A C 1
ATOM 801 O O . SER A 1 98 ? -31.314 4.201 -19.146 1.00 34.59 98 SER A O 1
ATOM 803 N N . SER A 1 99 ? -32.594 3.359 -20.816 1.00 32.09 99 SER A N 1
ATOM 804 C CA . SER A 1 99 ? -31.879 3.780 -22.011 1.00 32.09 99 SER A CA 1
ATOM 805 C C . SER A 1 99 ? -31.553 5.276 -22.039 1.00 32.09 99 SER A C 1
ATOM 807 O O . SER A 1 99 ? -32.445 6.109 -21.891 1.00 32.09 99 SER A O 1
ATOM 809 N N . PHE A 1 100 ? -30.299 5.611 -22.344 1.00 31.88 100 PHE A N 1
ATOM 810 C CA . PHE A 1 100 ? -29.949 6.893 -22.951 1.00 31.88 100 PHE A CA 1
ATOM 811 C C . PHE A 1 100 ? -29.614 6.639 -24.419 1.00 31.88 100 PHE A C 1
ATOM 813 O O . PHE A 1 100 ? -28.585 6.052 -24.745 1.00 31.88 100 PHE A O 1
ATOM 820 N N . GLN A 1 101 ? -30.534 7.038 -25.294 1.00 32.41 101 GLN A N 1
ATOM 821 C CA . GLN A 1 101 ? -30.274 7.182 -26.719 1.00 32.41 101 GLN A CA 1
ATOM 822 C C . GLN A 1 101 ? -29.402 8.432 -26.930 1.00 32.41 101 GLN A C 1
ATOM 824 O O . GLN A 1 101 ? -29.743 9.504 -26.433 1.00 32.41 101 GLN A O 1
ATOM 829 N N . ASP A 1 102 ? -28.305 8.249 -27.664 1.00 38.19 102 ASP A N 1
ATOM 830 C CA . ASP A 1 102 ? -27.550 9.223 -28.460 1.00 38.19 102 ASP A CA 1
ATOM 831 C C . ASP A 1 102 ? -27.344 10.631 -27.869 1.00 38.19 102 ASP A C 1
ATOM 833 O O . ASP A 1 102 ? -28.091 11.569 -28.150 1.00 38.19 102 ASP A O 1
ATOM 837 N N . ILE A 1 103 ? -26.235 10.808 -27.143 1.00 29.58 103 ILE A N 1
ATOM 838 C CA . ILE A 1 103 ? -25.598 12.120 -26.971 1.00 29.58 103 ILE A CA 1
ATOM 839 C C . ILE A 1 103 ? -24.180 12.020 -27.537 1.00 29.58 103 ILE A C 1
ATOM 841 O O . ILE A 1 103 ? -23.298 11.392 -26.955 1.00 29.58 103 ILE A O 1
ATOM 845 N N . ASP A 1 104 ? -23.993 12.632 -28.703 1.00 33.34 104 ASP A N 1
ATOM 846 C CA . ASP A 1 104 ? -22.700 12.883 -29.333 1.00 33.34 104 ASP A CA 1
ATOM 847 C C . ASP A 1 104 ? -21.928 13.909 -28.485 1.00 33.34 104 ASP A C 1
ATOM 849 O O . ASP A 1 104 ? -22.361 15.054 -28.341 1.00 33.34 104 ASP A O 1
ATOM 853 N N . PHE A 1 105 ? -20.826 13.498 -27.853 1.00 29.75 105 PHE A N 1
ATOM 854 C CA . PHE A 1 105 ? -20.039 14.373 -26.982 1.00 29.75 105 PHE A CA 1
ATOM 855 C C . PHE A 1 105 ? -18.824 14.909 -27.741 1.00 29.75 105 PHE A C 1
ATOM 857 O O . PHE A 1 105 ? -17.728 14.345 -27.697 1.00 29.75 105 PHE A O 1
ATOM 864 N N . THR A 1 106 ? -19.010 16.027 -28.443 1.00 32.16 106 THR A N 1
ATOM 865 C CA . THR A 1 106 ? -17.879 16.818 -28.929 1.00 32.16 106 THR A CA 1
ATOM 866 C C . THR A 1 106 ? -17.159 17.470 -27.753 1.00 32.16 106 THR A C 1
ATOM 868 O O . THR A 1 106 ? -17.748 18.148 -26.915 1.00 32.16 106 THR A O 1
ATOM 871 N N . MET A 1 107 ? -15.852 17.252 -27.737 1.00 38.44 107 MET A N 1
ATOM 872 C CA . MET A 1 107 ? -14.846 17.694 -26.782 1.00 38.44 107 MET A CA 1
ATOM 873 C C . MET A 1 107 ? -14.788 19.225 -26.617 1.00 38.44 107 MET A C 1
ATOM 875 O O . MET A 1 107 ? -13.907 19.843 -27.191 1.00 38.44 107 MET A O 1
ATOM 879 N N . THR A 1 108 ? -15.670 19.842 -25.823 1.00 41.31 108 THR A N 1
ATOM 880 C CA . THR A 1 108 ? -15.485 21.210 -25.282 1.00 41.31 108 THR A CA 1
ATOM 881 C C . THR A 1 108 ? -16.522 21.533 -24.199 1.00 41.31 108 THR A C 1
ATOM 883 O O . THR A 1 108 ? -17.568 22.068 -24.532 1.00 41.31 108 THR A O 1
ATOM 886 N N . GLU A 1 109 ? -16.219 21.259 -22.922 1.00 41.94 109 GLU A N 1
ATOM 887 C CA . GLU A 1 109 ? -16.708 22.034 -21.754 1.00 41.94 109 GLU A CA 1
ATOM 888 C C . GLU A 1 109 ? -16.070 21.536 -20.440 1.00 41.94 109 GLU A C 1
ATOM 890 O O . GLU A 1 109 ? -16.717 21.114 -19.490 1.00 41.94 109 GLU A O 1
ATOM 895 N N . SER A 1 110 ? -14.738 21.574 -20.365 1.00 42.38 110 SER A N 1
ATOM 896 C CA . SER A 1 110 ? -13.992 21.181 -19.155 1.00 42.38 110 SER A CA 1
ATOM 897 C C . SER A 1 110 ? -13.861 22.307 -18.116 1.00 42.38 110 SER A C 1
ATOM 899 O O . SER A 1 110 ? -13.279 22.092 -17.061 1.00 42.38 110 SER A O 1
ATOM 901 N N . LYS A 1 111 ? -14.358 23.521 -18.398 1.00 47.81 111 LYS A N 1
ATOM 902 C CA . LYS A 1 111 ? -14.070 24.713 -17.575 1.00 47.81 111 LYS A CA 1
ATOM 903 C C . LYS A 1 111 ? -15.084 25.000 -16.469 1.00 47.81 111 LYS A C 1
ATOM 905 O O . LYS A 1 111 ? -14.724 25.660 -15.501 1.00 47.81 111 LYS A O 1
ATOM 910 N N . GLU A 1 112 ? -16.318 24.509 -16.566 1.00 38.06 112 GLU A N 1
ATOM 911 C CA . GLU A 1 112 ? -17.327 24.779 -15.527 1.00 38.06 112 GLU A CA 1
ATOM 912 C C . GLU A 1 112 ? -17.292 23.760 -14.376 1.00 38.06 112 GLU A C 1
ATOM 914 O O . GLU A 1 112 ? -17.620 24.100 -13.239 1.00 38.06 112 GLU A O 1
ATOM 919 N N . ILE A 1 113 ? -16.780 22.547 -14.613 1.00 39.91 113 ILE A N 1
ATOM 920 C CA . ILE A 1 113 ? -16.656 21.511 -13.573 1.00 39.91 113 ILE A CA 1
ATOM 921 C C . ILE A 1 113 ? -15.519 21.834 -12.582 1.00 39.91 113 ILE A C 1
ATOM 923 O O . ILE A 1 113 ? -15.662 21.594 -11.381 1.00 39.91 113 ILE A O 1
ATOM 927 N N . GLU A 1 114 ? -14.429 22.471 -13.026 1.00 39.94 114 GLU A N 1
ATOM 928 C CA . GLU A 1 114 ? -13.304 22.853 -12.148 1.00 39.94 114 GLU A CA 1
ATOM 929 C C . GLU A 1 114 ? -13.699 23.876 -11.062 1.00 39.94 114 GLU A C 1
ATOM 931 O O . GLU A 1 114 ? -13.110 23.900 -9.974 1.00 39.94 114 GLU A O 1
ATOM 936 N N . SER A 1 115 ? -14.746 24.675 -11.305 1.00 35.19 115 SER A N 1
ATOM 937 C CA . SER A 1 115 ? -15.224 25.674 -10.343 1.00 35.19 115 SER A CA 1
ATOM 938 C C . SER A 1 115 ? -16.027 25.069 -9.188 1.00 35.19 115 SER A C 1
ATOM 940 O O . SER A 1 115 ? -16.047 25.658 -8.108 1.00 35.19 115 SER A O 1
ATOM 942 N N . LEU A 1 116 ? -16.679 23.917 -9.378 1.00 33.66 116 LEU A N 1
ATOM 943 C CA . LEU A 1 116 ? -17.506 23.284 -8.341 1.00 33.66 116 LEU A CA 1
ATOM 944 C C . LEU A 1 116 ? -16.711 22.300 -7.469 1.00 33.66 116 LEU A C 1
ATOM 946 O O . LEU A 1 116 ? -17.044 22.104 -6.302 1.00 33.66 116 LEU A O 1
ATOM 950 N N . VAL A 1 117 ? -15.605 21.747 -7.979 1.00 42.56 117 VAL A N 1
ATOM 951 C CA . VAL A 1 117 ? -14.715 20.848 -7.213 1.00 42.56 117 VAL A CA 1
ATOM 952 C C . VAL A 1 117 ? -13.797 21.624 -6.246 1.00 42.56 117 VAL A C 1
ATOM 954 O O . VAL A 1 117 ? -13.277 21.064 -5.281 1.00 42.56 117 VAL A O 1
ATOM 957 N N . SER A 1 118 ? -13.646 22.938 -6.438 1.00 41.06 118 SER A N 1
ATOM 958 C CA . SER A 1 118 ? -12.743 23.793 -5.649 1.00 41.06 118 SER A CA 1
ATOM 959 C C . SER A 1 118 ? -13.323 24.304 -4.318 1.00 41.06 118 SER A C 1
ATOM 961 O O . SER A 1 118 ? -12.643 25.039 -3.602 1.00 41.06 118 SER A O 1
ATOM 963 N N . SER A 1 119 ? -14.556 23.936 -3.944 1.00 34.97 119 SER A N 1
ATOM 964 C CA . SER A 1 119 ? -15.196 24.414 -2.703 1.00 34.97 119 SER A CA 1
ATOM 965 C C . SER A 1 119 ? -15.057 23.484 -1.484 1.00 34.97 119 SER A C 1
ATOM 967 O O . SER A 1 119 ? -15.509 23.854 -0.407 1.00 34.97 119 SER A O 1
ATOM 969 N N . ASN A 1 120 ? -14.355 22.346 -1.590 1.00 38.53 120 ASN A N 1
ATOM 970 C CA . ASN A 1 120 ? -14.115 21.411 -0.470 1.00 38.53 120 ASN A CA 1
ATOM 971 C C . ASN A 1 120 ? -12.653 21.391 0.033 1.00 38.53 120 ASN A C 1
ATOM 973 O O . ASN A 1 120 ? -12.122 20.356 0.439 1.00 38.53 120 ASN A O 1
ATOM 977 N N . ASN A 1 121 ? -11.989 22.550 0.071 1.00 41.66 121 ASN A N 1
ATOM 978 C CA . ASN A 1 121 ? -10.573 22.678 0.465 1.00 41.66 121 ASN A CA 1
ATOM 979 C C . ASN A 1 121 ? -10.267 22.404 1.958 1.00 41.66 121 ASN A C 1
ATOM 981 O O . ASN A 1 121 ? -9.127 22.562 2.383 1.00 41.66 121 ASN A O 1
ATOM 985 N N . GLN A 1 122 ? -11.251 21.987 2.764 1.00 37.19 122 GLN A N 1
ATOM 986 C CA . GLN A 1 122 ? -11.029 21.476 4.128 1.00 37.19 122 GLN A CA 1
ATOM 987 C C . GLN A 1 122 ? -10.979 19.937 4.196 1.00 37.19 122 GLN A C 1
ATOM 989 O O . GLN A 1 122 ? -10.397 19.399 5.131 1.00 37.19 122 GLN A O 1
ATOM 994 N N . SER A 1 123 ? -11.518 19.230 3.193 1.00 46.78 123 SER A N 1
ATOM 995 C CA . SER A 1 123 ? -11.569 17.757 3.124 1.00 46.78 123 SER A CA 1
ATOM 996 C C . SER A 1 123 ? -10.371 17.149 2.392 1.00 46.78 123 SER A C 1
ATOM 998 O O . SER A 1 123 ? -9.941 16.050 2.727 1.00 46.78 123 SER A O 1
ATOM 1000 N N . LYS A 1 124 ? -9.835 17.848 1.384 1.00 50.97 124 LYS A N 1
ATOM 1001 C CA . LYS A 1 124 ? -8.755 17.334 0.523 1.00 50.97 124 LYS A CA 1
ATOM 1002 C C . LYS A 1 124 ? -7.436 17.147 1.288 1.00 50.97 124 LYS A C 1
ATOM 1004 O O . LYS A 1 124 ? -6.759 16.139 1.138 1.00 50.97 124 LYS A O 1
ATOM 1009 N N . ASN A 1 125 ? -7.167 18.052 2.230 1.00 58.75 125 ASN A N 1
ATOM 1010 C CA . ASN A 1 125 ? -5.933 18.055 3.016 1.00 58.75 125 ASN A CA 1
ATOM 1011 C C . ASN A 1 125 ? -5.789 16.832 3.939 1.00 58.75 125 ASN A C 1
ATOM 1013 O O . ASN A 1 125 ? -4.669 16.425 4.217 1.00 58.75 125 ASN A O 1
ATOM 1017 N N . GLY A 1 126 ? -6.892 16.249 4.427 1.00 68.62 126 GLY A N 1
ATOM 1018 C CA . GLY A 1 126 ? -6.832 15.088 5.326 1.00 68.62 126 GLY A CA 1
ATOM 1019 C C . GLY A 1 126 ? -6.422 13.806 4.601 1.00 68.62 126 GLY A C 1
ATOM 1020 O O . GLY A 1 126 ? -5.562 13.068 5.075 1.00 68.62 126 GLY A O 1
ATOM 1021 N N . PHE A 1 127 ? -6.992 13.580 3.417 1.00 78.00 127 PHE A N 1
ATOM 1022 C CA . PHE A 1 127 ? -6.675 12.421 2.582 1.00 78.00 127 PHE A CA 1
ATOM 1023 C C . PHE A 1 127 ? -5.272 12.504 1.976 1.00 78.00 127 PHE A C 1
ATOM 1025 O O . PHE A 1 127 ? -4.557 11.507 1.963 1.00 78.00 127 PHE A O 1
ATOM 1032 N N . ASP A 1 128 ? -4.830 13.696 1.569 1.00 80.62 128 ASP A N 1
ATOM 1033 C CA . ASP A 1 128 ? -3.462 13.885 1.078 1.00 80.62 128 ASP A CA 1
ATOM 1034 C C . ASP A 1 128 ? -2.418 13.620 2.179 1.00 80.62 128 ASP A C 1
ATOM 1036 O O . ASP A 1 128 ? -1.384 13.006 1.918 1.00 80.62 128 ASP A O 1
ATOM 1040 N N . VAL A 1 129 ? -2.680 14.028 3.429 1.00 83.06 129 VAL A N 1
ATOM 1041 C CA . VAL A 1 129 ? -1.809 13.694 4.575 1.00 83.06 129 VAL A CA 1
ATOM 1042 C C . VAL A 1 129 ? -1.765 12.181 4.798 1.00 83.06 129 VAL A C 1
ATOM 1044 O O . VAL A 1 129 ? -0.682 11.616 4.916 1.00 83.06 129 VAL A O 1
ATOM 1047 N N . MET A 1 130 ? -2.922 11.520 4.758 1.00 88.12 130 MET A N 1
ATOM 1048 C CA . MET A 1 130 ? -3.038 10.068 4.910 1.00 88.12 130 MET A CA 1
ATOM 1049 C C . MET A 1 130 ? -2.234 9.294 3.856 1.00 88.12 130 MET A C 1
ATOM 1051 O O . MET A 1 130 ? -1.474 8.384 4.183 1.00 88.12 130 MET A O 1
ATOM 1055 N N . VAL A 1 131 ? -2.375 9.663 2.581 1.00 88.62 131 VAL A N 1
ATOM 1056 C CA . VAL A 1 131 ? -1.646 9.028 1.475 1.00 88.62 131 VAL A CA 1
ATOM 1057 C C . VAL A 1 131 ? -0.141 9.229 1.629 1.00 88.62 131 VAL A C 1
ATOM 1059 O O . VAL A 1 131 ? 0.621 8.280 1.441 1.00 88.62 131 VAL A O 1
ATOM 1062 N N . ASN A 1 132 ? 0.296 10.422 2.034 1.00 88.00 132 ASN A N 1
ATOM 1063 C CA . ASN A 1 132 ? 1.708 10.697 2.286 1.00 88.00 132 ASN A CA 1
ATOM 1064 C C . ASN A 1 132 ? 2.274 9.865 3.446 1.00 88.00 132 ASN A C 1
ATOM 1066 O O . ASN A 1 132 ? 3.369 9.319 3.314 1.00 88.00 132 ASN A O 1
ATOM 1070 N N . ASP A 1 133 ? 1.530 9.709 4.545 1.00 89.75 133 ASP A N 1
ATOM 1071 C CA . ASP A 1 133 ? 1.926 8.842 5.662 1.00 89.75 133 ASP A CA 1
ATOM 1072 C C . ASP A 1 133 ? 2.108 7.391 5.197 1.00 89.75 133 ASP A C 1
ATOM 1074 O O . ASP A 1 133 ? 3.144 6.772 5.451 1.00 89.75 133 ASP A O 1
ATOM 1078 N N . ILE A 1 134 ? 1.140 6.869 4.436 1.00 90.94 134 ILE A N 1
ATOM 1079 C CA . ILE A 1 134 ? 1.193 5.508 3.887 1.00 90.94 134 ILE A CA 1
ATOM 1080 C C . ILE A 1 134 ? 2.395 5.335 2.949 1.00 90.94 134 ILE A C 1
ATOM 1082 O O . ILE A 1 134 ? 3.105 4.327 3.006 1.00 90.94 134 ILE A O 1
ATOM 1086 N N . ILE A 1 135 ? 2.649 6.321 2.091 1.00 89.69 135 ILE A N 1
ATOM 1087 C CA . ILE A 1 135 ? 3.801 6.329 1.192 1.00 89.69 135 ILE A CA 1
ATOM 1088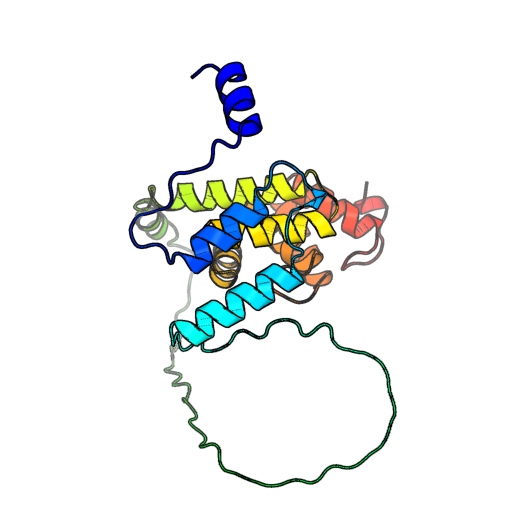 C C . ILE A 1 135 ? 5.122 6.343 1.977 1.00 89.69 135 ILE A C 1
ATOM 1090 O O . ILE A 1 135 ? 6.057 5.647 1.583 1.00 89.69 135 ILE A O 1
ATOM 1094 N N . ASN A 1 136 ? 5.203 7.055 3.102 1.00 87.56 136 ASN A N 1
ATOM 1095 C CA . ASN A 1 136 ? 6.397 7.070 3.951 1.00 87.56 136 ASN A CA 1
ATOM 1096 C C . ASN A 1 136 ? 6.671 5.709 4.613 1.00 87.56 136 ASN A C 1
ATOM 1098 O O . ASN A 1 136 ? 7.836 5.321 4.750 1.00 87.56 136 ASN A O 1
ATOM 1102 N N . PHE A 1 137 ? 5.630 4.950 4.979 1.00 86.81 137 PHE A N 1
ATOM 1103 C CA . PHE A 1 137 ? 5.798 3.572 5.468 1.00 86.81 137 PHE A CA 1
ATOM 1104 C C . PHE A 1 137 ? 6.411 2.664 4.390 1.00 86.81 137 PHE A C 1
ATOM 1106 O O . PHE A 1 137 ? 7.276 1.837 4.678 1.00 86.81 137 PHE A O 1
ATOM 1113 N N . LEU A 1 138 ? 6.036 2.871 3.122 1.00 83.06 138 LEU A N 1
ATOM 1114 C CA . LEU A 1 138 ? 6.541 2.101 1.978 1.00 83.06 138 LEU A CA 1
ATOM 1115 C C . LEU A 1 138 ? 8.022 2.353 1.648 1.00 83.06 138 LEU A C 1
ATOM 1117 O O . LEU A 1 138 ? 8.618 1.540 0.941 1.00 83.06 138 LEU A O 1
ATOM 1121 N N . GLU A 1 139 ? 8.622 3.444 2.126 1.00 73.94 139 GLU A N 1
ATOM 1122 C CA . GLU A 1 139 ? 10.024 3.787 1.844 1.00 73.94 139 GLU A CA 1
ATOM 1123 C C . GLU A 1 139 ? 11.034 3.101 2.780 1.00 73.94 139 GLU A C 1
ATOM 1125 O O . GLU A 1 139 ? 12.213 3.023 2.439 1.00 73.94 139 GLU A O 1
ATOM 1130 N N . ASN A 1 140 ? 10.601 2.585 3.938 1.00 59.19 140 ASN A N 1
ATOM 1131 C CA . ASN A 1 140 ? 11.514 2.330 5.061 1.00 59.19 140 ASN A CA 1
ATOM 1132 C C . ASN A 1 140 ? 11.478 0.914 5.660 1.00 59.19 140 ASN A C 1
ATOM 1134 O O . ASN A 1 140 ? 12.143 0.679 6.669 1.00 59.19 140 ASN A O 1
ATOM 1138 N N . SER A 1 141 ? 10.746 -0.040 5.075 1.00 60.38 141 SER A N 1
ATOM 1139 C CA . SER A 1 141 ? 10.539 -1.347 5.719 1.00 60.38 141 SER A CA 1
ATOM 1140 C C . SER A 1 141 ? 10.462 -2.527 4.747 1.00 60.38 141 SER A C 1
ATOM 1142 O O . SER A 1 141 ? 10.231 -2.374 3.548 1.00 60.38 141 SER A O 1
ATOM 1144 N N . ASP A 1 142 ? 10.652 -3.736 5.284 1.00 73.38 142 ASP A N 1
ATOM 1145 C CA . ASP A 1 142 ? 10.387 -4.997 4.582 1.00 73.38 142 ASP A CA 1
ATOM 1146 C C . ASP A 1 142 ? 8.903 -5.059 4.175 1.00 73.38 142 ASP A C 1
ATOM 1148 O O . ASP A 1 142 ? 8.025 -4.748 4.980 1.00 73.38 142 ASP A O 1
ATOM 1152 N N . ASN A 1 143 ? 8.609 -5.488 2.944 1.00 71.06 143 ASN A N 1
ATOM 1153 C CA . ASN A 1 143 ? 7.259 -5.554 2.370 1.00 71.06 143 ASN A CA 1
ATOM 1154 C C . ASN A 1 143 ? 6.210 -6.204 3.298 1.00 71.06 143 ASN A C 1
ATOM 1156 O O . ASN A 1 143 ? 5.054 -5.777 3.314 1.00 71.06 143 ASN A O 1
ATOM 1160 N N . ASN A 1 144 ? 6.595 -7.222 4.078 1.00 71.44 144 ASN A N 1
ATOM 1161 C CA . ASN A 1 144 ? 5.683 -7.874 5.027 1.00 71.44 144 ASN A CA 1
ATOM 1162 C C . ASN A 1 144 ? 5.366 -6.999 6.249 1.00 71.44 144 ASN A C 1
ATOM 1164 O O . ASN A 1 144 ? 4.241 -7.029 6.748 1.00 71.44 144 ASN A O 1
ATOM 1168 N N . ILE A 1 145 ? 6.344 -6.221 6.716 1.00 78.69 145 ILE A N 1
ATOM 1169 C CA . ILE A 1 145 ? 6.186 -5.275 7.826 1.00 78.69 145 ILE A CA 1
ATOM 1170 C C . ILE A 1 145 ? 5.320 -4.102 7.363 1.00 78.69 145 ILE A C 1
ATOM 1172 O O . ILE A 1 145 ? 4.339 -3.776 8.028 1.00 78.69 145 ILE A O 1
ATOM 1176 N N . VAL A 1 146 ? 5.594 -3.564 6.168 1.00 81.00 146 VAL A N 1
ATOM 1177 C CA . VAL A 1 146 ? 4.830 -2.441 5.603 1.00 81.00 146 VAL A CA 1
ATOM 1178 C C . VAL A 1 146 ? 3.342 -2.768 5.491 1.00 81.00 146 VAL A C 1
ATOM 1180 O O . VAL A 1 146 ? 2.495 -1.956 5.856 1.00 81.00 146 VAL A O 1
ATOM 1183 N N . LYS A 1 147 ? 2.990 -3.976 5.030 1.00 83.50 147 LYS A N 1
ATOM 1184 C CA . LYS A 1 147 ? 1.582 -4.390 4.938 1.00 83.50 147 LYS A CA 1
ATOM 1185 C C . LYS A 1 147 ? 0.872 -4.310 6.294 1.00 83.50 147 LYS A C 1
ATOM 1187 O O . LYS A 1 147 ? -0.273 -3.871 6.345 1.00 83.50 147 LYS A O 1
ATOM 1192 N N . GLN A 1 148 ? 1.534 -4.712 7.379 1.00 82.12 148 GLN A N 1
ATOM 1193 C CA . GLN A 1 148 ? 0.960 -4.633 8.726 1.00 82.12 148 GLN A CA 1
ATOM 1194 C C . GLN A 1 148 ? 0.887 -3.194 9.241 1.00 82.12 148 GLN A C 1
ATOM 1196 O O . GLN A 1 148 ? -0.111 -2.821 9.848 1.00 82.12 148 GLN A O 1
ATOM 1201 N N . GLU A 1 149 ? 1.900 -2.370 8.972 1.00 87.88 149 GLU A N 1
ATOM 1202 C CA . GLU A 1 149 ? 1.905 -0.952 9.353 1.00 87.88 149 GLU A CA 1
ATOM 1203 C C . GLU A 1 149 ? 0.750 -0.186 8.706 1.00 87.88 149 GLU A C 1
ATOM 1205 O O . GLU A 1 149 ? 0.038 0.539 9.398 1.00 87.88 149 GLU A O 1
ATOM 1210 N N . ILE A 1 150 ? 0.498 -0.418 7.415 1.00 88.00 150 ILE A N 1
ATOM 1211 C CA . ILE A 1 150 ? -0.619 0.203 6.693 1.00 88.00 150 ILE A CA 1
ATOM 1212 C C . ILE A 1 150 ? -1.958 -0.247 7.282 1.00 88.00 150 ILE A C 1
ATOM 1214 O O . ILE A 1 150 ? -2.806 0.590 7.576 1.00 88.00 150 ILE A O 1
ATOM 1218 N N . LEU A 1 151 ? -2.149 -1.553 7.505 1.00 86.81 151 LEU A N 1
ATOM 1219 C CA . LEU A 1 151 ? -3.388 -2.067 8.100 1.00 86.81 151 LEU A CA 1
ATOM 1220 C C . LEU A 1 151 ? -3.627 -1.491 9.503 1.00 86.81 151 LEU A C 1
ATOM 1222 O O . LEU A 1 151 ? -4.739 -1.076 9.816 1.00 86.81 151 LEU A O 1
ATOM 1226 N N . ASN A 1 152 ? -2.583 -1.414 10.329 1.00 87.56 152 ASN A N 1
ATOM 1227 C CA . ASN A 1 152 ? -2.665 -0.822 11.663 1.00 87.56 152 ASN A CA 1
ATOM 1228 C C . ASN A 1 152 ? -2.984 0.672 11.604 1.00 87.56 152 ASN A C 1
ATOM 1230 O O . ASN A 1 152 ? -3.812 1.142 12.376 1.00 87.56 152 ASN A O 1
ATOM 1234 N N . TYR A 1 153 ? -2.355 1.415 10.693 1.00 87.38 153 TYR A N 1
ATOM 1235 C CA . TYR A 1 153 ? -2.623 2.836 10.510 1.00 87.38 153 TYR A CA 1
ATOM 1236 C C . TYR A 1 153 ? -4.083 3.085 10.116 1.00 87.38 153 TYR A C 1
ATOM 1238 O O . TYR A 1 153 ? -4.733 3.934 10.721 1.00 87.38 153 TYR A O 1
ATOM 1246 N N . LEU A 1 154 ? -4.620 2.320 9.162 1.00 87.19 154 LEU A N 1
ATOM 1247 C CA . LEU A 1 154 ? -6.019 2.445 8.744 1.00 87.19 154 LEU A CA 1
ATOM 1248 C C . LEU A 1 154 ? -6.976 2.131 9.902 1.00 87.19 154 LEU A C 1
ATOM 1250 O O . LEU A 1 154 ? -7.860 2.931 10.198 1.00 87.19 154 LEU A O 1
ATOM 1254 N N . ASN A 1 155 ? -6.734 1.030 10.619 1.00 86.00 155 ASN A N 1
ATOM 1255 C CA . ASN A 1 155 ? -7.547 0.635 11.771 1.00 86.00 155 ASN A CA 1
ATOM 1256 C C . ASN A 1 155 ? -7.505 1.674 12.905 1.00 86.00 155 ASN A C 1
ATOM 1258 O O . ASN A 1 155 ? -8.538 1.987 13.481 1.00 86.00 155 ASN A O 1
ATOM 1262 N N . ASN A 1 156 ? -6.330 2.228 13.220 1.00 86.94 156 ASN A N 1
ATOM 1263 C CA . ASN A 1 156 ? -6.162 3.206 14.303 1.00 86.94 156 ASN A CA 1
ATOM 1264 C C . ASN A 1 156 ? -6.831 4.555 14.019 1.00 86.94 156 ASN A C 1
ATOM 1266 O O . ASN A 1 156 ? -7.081 5.316 14.950 1.00 86.94 156 ASN A O 1
ATOM 1270 N N . ASN A 1 157 ? -7.066 4.867 12.747 1.00 83.62 157 ASN A N 1
ATOM 1271 C CA . ASN A 1 157 ? -7.734 6.091 12.320 1.00 83.62 157 ASN A CA 1
ATOM 1272 C C . ASN A 1 157 ? -9.209 5.850 11.954 1.00 83.62 157 ASN A C 1
ATOM 1274 O O . ASN A 1 157 ? -9.833 6.739 11.380 1.00 83.62 157 ASN A O 1
ATOM 1278 N N . ASP A 1 158 ? -9.753 4.663 12.257 1.00 87.25 158 ASP A N 1
ATOM 1279 C CA . ASP A 1 158 ? -11.121 4.254 11.918 1.00 87.25 158 ASP A CA 1
ATOM 1280 C C . ASP A 1 158 ? -11.440 4.390 10.414 1.00 87.25 158 ASP A C 1
ATOM 1282 O O . ASP A 1 158 ? -12.559 4.734 10.032 1.00 87.25 158 ASP A O 1
ATOM 1286 N N . ILE A 1 159 ? -10.455 4.128 9.546 1.00 83.31 159 ILE A N 1
ATOM 1287 C CA . ILE A 1 159 ? -10.603 4.208 8.087 1.00 83.31 159 ILE A CA 1
ATOM 1288 C C . ILE A 1 159 ? -10.929 2.811 7.548 1.00 83.31 159 ILE A C 1
ATOM 1290 O O . ILE A 1 159 ? -10.067 1.923 7.591 1.00 83.31 159 ILE A O 1
ATOM 1294 N N . PRO A 1 160 ? -12.134 2.586 6.997 1.00 84.94 160 PRO A N 1
ATOM 1295 C CA . PRO A 1 160 ? -12.456 1.336 6.334 1.00 84.94 160 PRO A CA 1
ATOM 1296 C C . PRO A 1 160 ? -11.509 1.086 5.164 1.0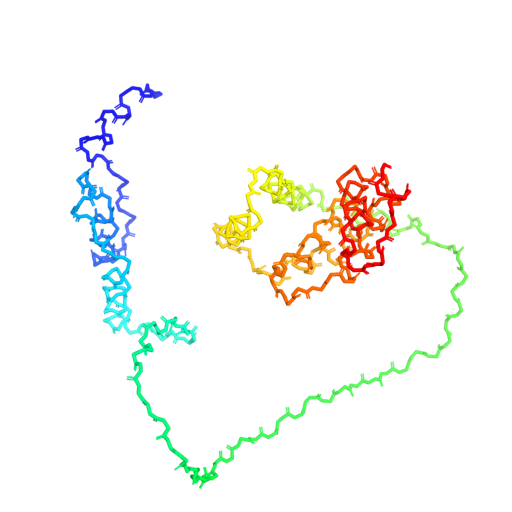0 84.94 160 PRO A C 1
ATOM 1298 O O . PRO A 1 160 ? -11.206 1.978 4.372 1.00 84.94 160 PRO A O 1
ATOM 1301 N N . PHE A 1 161 ? -11.078 -0.164 5.011 1.00 83.00 161 PHE A N 1
ATOM 1302 C CA . PHE A 1 161 ? -10.207 -0.525 3.898 1.00 83.00 161 PHE A CA 1
ATOM 1303 C C . PHE A 1 161 ? -10.852 -0.226 2.526 1.00 83.00 161 PHE A C 1
ATOM 1305 O O . PHE A 1 161 ? -10.171 0.159 1.577 1.00 83.00 161 PHE A O 1
ATOM 1312 N N . GLN A 1 162 ? -12.173 -0.378 2.421 1.00 82.50 162 GLN A N 1
ATOM 1313 C CA . GLN A 1 162 ? -12.891 -0.070 1.187 1.00 82.50 162 GLN A CA 1
ATOM 1314 C C . GLN A 1 162 ? -12.791 1.420 0.829 1.00 82.50 162 GLN A C 1
ATOM 1316 O O . GLN A 1 162 ? -12.545 1.747 -0.326 1.00 82.50 162 GLN A O 1
ATOM 1321 N N . ASP A 1 163 ? -12.870 2.307 1.821 1.00 85.69 163 ASP A N 1
ATOM 1322 C CA . ASP A 1 163 ? -12.828 3.754 1.610 1.00 85.69 163 ASP A CA 1
ATOM 1323 C C . ASP A 1 163 ? -11.469 4.202 1.059 1.00 85.69 163 ASP A C 1
ATOM 1325 O O . ASP A 1 163 ? -11.416 5.025 0.146 1.00 85.69 163 ASP A O 1
ATOM 1329 N N . ILE A 1 164 ? -10.359 3.636 1.555 1.00 88.38 164 ILE A N 1
ATOM 1330 C CA . ILE A 1 164 ? -9.032 3.927 0.988 1.00 88.38 164 ILE A CA 1
ATOM 1331 C C . ILE A 1 164 ? -8.901 3.361 -0.429 1.00 88.38 164 ILE A C 1
ATOM 1333 O O . ILE A 1 164 ? -8.319 4.006 -1.295 1.00 88.38 164 ILE A O 1
ATOM 1337 N N . HIS A 1 165 ? -9.454 2.179 -0.698 1.00 87.31 165 HIS A N 1
ATOM 1338 C CA . HIS A 1 165 ? -9.422 1.594 -2.035 1.00 87.31 165 HIS A CA 1
ATOM 1339 C C . HIS A 1 165 ? -10.190 2.454 -3.052 1.00 87.31 165 HIS A C 1
ATOM 1341 O O . HIS A 1 165 ? -9.656 2.765 -4.119 1.00 87.31 165 HIS A O 1
ATOM 1347 N N . ASP A 1 166 ? -11.398 2.890 -2.700 1.00 89.62 166 ASP A N 1
ATOM 1348 C CA . ASP A 1 166 ? -12.237 3.733 -3.552 1.00 89.62 166 ASP A CA 1
ATOM 1349 C C . ASP A 1 166 ? -11.601 5.119 -3.740 1.00 89.62 166 ASP A C 1
ATOM 1351 O O . ASP A 1 166 ? -11.487 5.604 -4.865 1.00 89.62 166 ASP A O 1
ATOM 1355 N N . LEU A 1 167 ? -11.026 5.697 -2.677 1.00 91.69 167 LEU A N 1
ATOM 1356 C CA . LEU A 1 167 ? -10.252 6.939 -2.755 1.00 91.69 167 LEU A CA 1
ATOM 1357 C C . LEU A 1 167 ? -9.103 6.846 -3.776 1.00 91.69 167 LEU A C 1
ATOM 1359 O O . LEU A 1 167 ? -8.887 7.774 -4.560 1.00 91.69 167 LEU A O 1
ATOM 1363 N N . LEU A 1 168 ? -8.349 5.744 -3.777 1.00 93.06 168 LEU A N 1
ATOM 1364 C CA . LEU A 1 168 ? -7.255 5.535 -4.730 1.00 93.06 168 LEU A CA 1
ATOM 1365 C C . LEU A 1 168 ? -7.763 5.368 -6.172 1.00 93.06 168 LEU A C 1
ATOM 1367 O O . LEU A 1 168 ? -7.093 5.807 -7.113 1.00 93.06 168 LEU A O 1
ATOM 1371 N N . LEU A 1 169 ? -8.934 4.754 -6.362 1.00 92.19 169 LEU A N 1
ATOM 1372 C CA . LEU A 1 169 ? -9.573 4.607 -7.674 1.00 92.19 169 LEU A CA 1
ATOM 1373 C C . LEU A 1 169 ? -10.146 5.921 -8.216 1.00 92.19 169 LEU A C 1
ATOM 1375 O O . LEU A 1 169 ? -10.093 6.145 -9.425 1.00 92.19 169 LEU A O 1
ATOM 1379 N N . ASP A 1 170 ? -10.627 6.805 -7.350 1.00 91.50 170 ASP A N 1
ATOM 1380 C CA . ASP A 1 170 ? -11.237 8.070 -7.765 1.00 91.50 170 ASP A CA 1
ATOM 1381 C C . ASP A 1 170 ? -10.195 9.141 -8.135 1.00 91.50 170 ASP A C 1
ATOM 1383 O O . ASP A 1 170 ? -10.455 10.026 -8.951 1.00 91.50 170 ASP A O 1
ATOM 1387 N N . ASN A 1 171 ? -8.974 9.051 -7.595 1.00 91.31 171 ASN A N 1
ATOM 1388 C CA . ASN A 1 171 ? -7.924 10.072 -7.748 1.00 91.31 171 ASN A CA 1
ATOM 1389 C C . ASN A 1 171 ? -6.848 9.696 -8.783 1.00 91.31 171 ASN A C 1
ATOM 1391 O O . ASN A 1 171 ? -5.654 9.951 -8.625 1.00 91.31 171 ASN A O 1
ATOM 1395 N N . GLN A 1 172 ? -7.280 9.112 -9.899 1.00 90.56 172 GLN A N 1
ATOM 1396 C CA . GLN A 1 172 ? -6.423 8.585 -10.972 1.00 90.56 172 GLN A CA 1
ATOM 1397 C C . GLN A 1 172 ? -5.763 9.646 -11.873 1.00 90.56 172 GLN A C 1
ATOM 1399 O O . GLN A 1 172 ? -5.181 9.298 -12.906 1.00 90.56 172 GLN A O 1
ATOM 1404 N N . ASN A 1 173 ? -5.864 10.920 -11.494 1.00 91.38 173 ASN A N 1
ATOM 1405 C CA . ASN A 1 173 ? -5.138 12.059 -12.055 1.00 91.38 173 ASN A CA 1
ATOM 1406 C C . ASN A 1 173 ? -3.916 12.462 -11.206 1.00 91.38 173 ASN A C 1
ATOM 1408 O O . ASN A 1 173 ? -3.085 13.232 -11.683 1.00 91.38 173 ASN A O 1
ATOM 1412 N N . ASN A 1 174 ? -3.794 11.954 -9.974 1.00 93.38 174 ASN A N 1
ATOM 1413 C CA . ASN A 1 174 ? -2.659 12.205 -9.096 1.00 93.38 174 ASN A CA 1
ATOM 1414 C C . ASN A 1 174 ? -1.710 10.999 -9.107 1.00 93.38 174 ASN A C 1
ATOM 1416 O O . ASN A 1 174 ? -2.099 9.866 -8.821 1.00 93.38 174 ASN A O 1
ATOM 1420 N N . SER A 1 175 ? -0.445 11.249 -9.430 1.00 95.75 175 SER A N 1
ATOM 1421 C CA . SER A 1 175 ? 0.536 10.190 -9.630 1.00 95.75 175 SER A CA 1
ATOM 1422 C C . SER A 1 175 ? 0.913 9.439 -8.347 1.00 95.75 175 SER A C 1
ATOM 1424 O O . SER A 1 175 ? 1.201 8.245 -8.428 1.00 95.75 175 SER A O 1
ATOM 1426 N N . ASP A 1 176 ? 0.814 10.070 -7.170 1.00 94.38 176 ASP A N 1
ATOM 1427 C CA . ASP A 1 176 ? 1.045 9.416 -5.874 1.00 94.38 176 ASP A CA 1
ATOM 1428 C C . ASP A 1 176 ? -0.064 8.413 -5.533 1.00 94.38 176 ASP A C 1
ATOM 1430 O O . ASP A 1 176 ? 0.218 7.302 -5.080 1.00 94.38 176 ASP A O 1
ATOM 1434 N N . TYR A 1 177 ? -1.318 8.756 -5.835 1.00 95.44 177 TYR A N 1
ATOM 1435 C CA . TYR A 1 177 ? -2.467 7.867 -5.633 1.00 95.44 177 TYR A CA 1
ATOM 1436 C C . TYR A 1 177 ? -2.388 6.654 -6.570 1.00 95.44 177 TYR A C 1
ATOM 1438 O O . TYR A 1 177 ? -2.584 5.514 -6.148 1.00 95.44 177 TYR A O 1
ATOM 1446 N N . ILE A 1 178 ? -2.023 6.875 -7.836 1.00 97.12 178 ILE A N 1
ATOM 1447 C CA . ILE A 1 178 ? -1.827 5.796 -8.816 1.00 97.12 178 ILE A CA 1
ATOM 1448 C C . ILE A 1 178 ? -0.684 4.872 -8.382 1.00 97.12 178 ILE A C 1
ATOM 1450 O O . ILE A 1 178 ? -0.830 3.647 -8.405 1.00 97.12 178 ILE A O 1
ATOM 1454 N N . PHE A 1 179 ? 0.447 5.449 -7.965 1.00 96.31 179 PHE A N 1
ATOM 1455 C CA . PHE A 1 179 ? 1.584 4.692 -7.449 1.00 96.31 179 PHE A CA 1
ATOM 1456 C C . PHE A 1 179 ? 1.181 3.831 -6.245 1.00 96.31 179 PHE A C 1
ATOM 1458 O O . PHE A 1 179 ? 1.501 2.637 -6.203 1.00 96.31 179 PHE A O 1
ATOM 1465 N N . LEU A 1 180 ? 0.447 4.412 -5.293 1.00 95.50 180 LEU A N 1
ATOM 1466 C CA . LEU A 1 180 ? 0.008 3.716 -4.091 1.00 95.50 180 LEU A CA 1
ATOM 1467 C C . LEU A 1 180 ? -0.963 2.569 -4.412 1.00 95.50 180 LEU A C 1
ATOM 1469 O O . LEU A 1 180 ? -0.797 1.463 -3.892 1.00 95.50 180 LEU A O 1
ATOM 1473 N N . LEU A 1 181 ? -1.895 2.767 -5.349 1.00 95.88 181 LEU A N 1
ATOM 1474 C CA . LEU A 1 181 ? -2.755 1.688 -5.844 1.00 95.88 181 LEU A CA 1
ATOM 1475 C C . LEU A 1 181 ? -1.933 0.554 -6.480 1.00 95.88 181 LEU A C 1
ATOM 1477 O O . LEU A 1 181 ? -2.221 -0.629 -6.273 1.00 95.88 181 LEU A O 1
ATOM 1481 N N . GLY A 1 182 ? -0.870 0.894 -7.214 1.00 96.06 182 GLY A N 1
ATOM 1482 C CA . GLY A 1 182 ? 0.077 -0.082 -7.758 1.00 96.06 182 GLY A CA 1
ATOM 1483 C C . GLY A 1 182 ? 0.763 -0.898 -6.659 1.00 96.06 182 GLY A C 1
ATOM 1484 O O . GLY A 1 182 ? 0.890 -2.122 -6.774 1.00 96.06 182 GLY A O 1
ATOM 1485 N N . LYS A 1 183 ? 1.144 -0.253 -5.549 1.00 93.81 183 LYS A N 1
ATOM 1486 C CA . LYS A 1 183 ? 1.717 -0.927 -4.373 1.00 93.81 183 LYS A CA 1
ATOM 1487 C C . LYS A 1 183 ? 0.724 -1.857 -3.694 1.00 93.81 183 LYS A C 1
ATOM 1489 O O . LYS A 1 183 ? 1.109 -2.976 -3.357 1.00 93.81 183 LYS A O 1
ATOM 1494 N N . PHE A 1 184 ? -0.537 -1.456 -3.563 1.00 93.62 184 PHE A N 1
ATOM 1495 C CA . PHE A 1 184 ? -1.579 -2.311 -2.991 1.00 93.62 184 PHE A CA 1
ATOM 1496 C C . PHE A 1 18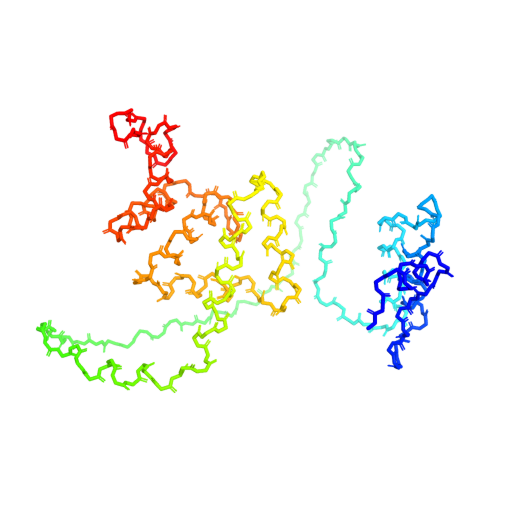4 ? -1.754 -3.593 -3.810 1.00 93.62 184 PHE A C 1
ATOM 1498 O O . PHE A 1 184 ? -1.730 -4.686 -3.247 1.00 93.62 184 PHE A O 1
ATOM 1505 N N . ASN A 1 185 ? -1.795 -3.479 -5.140 1.00 94.44 185 ASN A N 1
ATOM 1506 C CA . ASN A 1 185 ? -1.874 -4.629 -6.047 1.00 94.44 185 ASN A CA 1
ATOM 1507 C C . ASN A 1 185 ? -0.621 -5.519 -6.002 1.00 94.44 185 ASN A C 1
ATOM 1509 O O . ASN A 1 185 ? -0.720 -6.744 -6.055 1.00 94.44 185 ASN A O 1
ATOM 1513 N N . HIS A 1 186 ? 0.568 -4.926 -5.885 1.00 93.19 186 HIS A N 1
ATOM 1514 C CA . HIS A 1 186 ? 1.825 -5.673 -5.800 1.00 93.19 186 HIS A CA 1
ATOM 1515 C C . HIS A 1 186 ? 1.924 -6.463 -4.485 1.00 93.19 186 HIS A C 1
ATOM 1517 O O . HIS A 1 186 ? 2.316 -7.629 -4.490 1.00 93.19 186 HIS A O 1
ATOM 1523 N N . LEU A 1 187 ? 1.554 -5.843 -3.364 1.00 90.19 187 LEU A N 1
ATOM 1524 C CA . LEU A 1 187 ? 1.676 -6.421 -2.023 1.00 90.19 187 LEU A CA 1
ATOM 1525 C C . LEU A 1 187 ? 0.440 -7.230 -1.589 1.00 90.19 187 LEU A C 1
ATOM 1527 O O . LEU A 1 187 ? 0.466 -7.887 -0.545 1.00 90.19 187 LEU A O 1
ATOM 1531 N N . GLY A 1 188 ? -0.642 -7.189 -2.370 1.00 89.06 188 GLY A N 1
ATOM 1532 C CA . GLY A 1 188 ? -1.917 -7.814 -2.022 1.00 89.06 188 GLY A CA 1
ATOM 1533 C C . GLY A 1 188 ? -2.509 -7.200 -0.754 1.00 89.06 188 GLY A C 1
ATOM 1534 O O . GLY A 1 188 ? -2.816 -7.908 0.209 1.00 89.06 188 GLY A O 1
ATOM 1535 N N . ILE A 1 189 ? -2.546 -5.870 -0.688 1.00 86.94 189 ILE A N 1
ATOM 1536 C CA . ILE A 1 189 ? -3.181 -5.134 0.408 1.00 86.94 189 ILE A CA 1
ATOM 1537 C C . ILE A 1 189 ? -4.638 -4.931 0.002 1.00 86.94 189 ILE A C 1
ATOM 1539 O O . ILE A 1 189 ? -4.906 -4.254 -0.986 1.00 86.94 189 ILE A O 1
ATOM 1543 N N . GLY A 1 190 ? -5.563 -5.563 0.731 1.00 79.56 190 GLY A N 1
ATOM 1544 C CA . GLY A 1 190 ? -7.002 -5.454 0.467 1.00 79.56 190 GLY A CA 1
ATOM 1545 C C . GLY A 1 190 ? -7.598 -6.374 -0.581 1.00 79.56 190 GLY A C 1
ATOM 1546 O O . GLY A 1 190 ? -8.798 -6.618 -0.571 1.00 79.56 190 GLY A O 1
ATOM 1547 N N . ALA A 1 191 ? -6.760 -6.882 -1.472 1.00 82.88 191 ALA A N 1
ATOM 1548 C CA . ALA A 1 191 ? -7.122 -7.818 -2.520 1.00 82.88 191 ALA A CA 1
ATOM 1549 C C . ALA A 1 191 ? -5.978 -8.813 -2.739 1.00 82.88 191 ALA A C 1
ATOM 1551 O O . ALA A 1 191 ? -4.888 -8.670 -2.173 1.00 82.88 191 ALA A O 1
ATOM 1552 N N . ASP A 1 192 ? -6.220 -9.816 -3.579 1.00 89.75 192 ASP A N 1
ATOM 1553 C CA . ASP A 1 192 ? -5.177 -10.739 -4.007 1.00 89.75 192 ASP A CA 1
ATOM 1554 C C . ASP A 1 192 ? -4.074 -10.016 -4.790 1.00 89.75 192 ASP A C 1
ATOM 1556 O O . ASP A 1 192 ? -4.291 -8.994 -5.443 1.00 89.75 192 ASP A O 1
ATOM 1560 N N . ILE A 1 193 ? -2.862 -10.570 -4.737 1.00 92.06 193 ILE A N 1
ATOM 1561 C CA . ILE A 1 193 ? -1.715 -10.023 -5.463 1.00 92.06 193 ILE A CA 1
ATOM 1562 C C . ILE A 1 193 ? -2.009 -10.032 -6.968 1.00 92.06 193 ILE A C 1
ATOM 1564 O O . ILE A 1 193 ? -2.164 -11.093 -7.575 1.00 92.06 193 ILE A O 1
ATOM 1568 N N . ASN A 1 194 ? -1.958 -8.854 -7.589 1.00 96.69 194 ASN A N 1
ATOM 1569 C CA . ASN A 1 194 ? -2.097 -8.681 -9.028 1.00 96.69 194 ASN A CA 1
ATOM 1570 C C . ASN A 1 194 ? -0.891 -7.929 -9.606 1.00 96.69 194 ASN A C 1
ATOM 1572 O O . ASN A 1 194 ? -0.881 -6.709 -9.767 1.00 96.69 194 ASN A O 1
ATOM 1576 N N . LYS A 1 195 ? 0.156 -8.686 -9.952 1.00 96.31 195 LYS A N 1
ATOM 1577 C CA . LYS A 1 195 ? 1.413 -8.128 -10.481 1.00 96.31 195 LYS A CA 1
ATOM 1578 C C . LYS A 1 195 ? 1.233 -7.409 -11.819 1.00 96.31 195 LYS A C 1
ATOM 1580 O O . LYS A 1 195 ? 1.942 -6.441 -12.070 1.00 96.31 195 LYS A O 1
ATOM 1585 N N . LYS A 1 196 ? 0.310 -7.872 -12.670 1.00 97.94 196 LYS A N 1
ATOM 1586 C CA . LYS A 1 196 ? 0.057 -7.261 -13.984 1.00 97.94 196 LYS A CA 1
ATOM 1587 C C . LYS A 1 196 ? -0.586 -5.884 -13.827 1.00 97.94 196 LYS A C 1
ATOM 1589 O O . LYS A 1 196 ? -0.092 -4.914 -14.386 1.00 97.94 196 LYS A O 1
ATOM 1594 N N . GLN A 1 197 ? -1.624 -5.792 -12.999 1.00 96.69 197 GLN A N 1
ATOM 1595 C CA . GLN A 1 197 ? -2.263 -4.513 -12.695 1.00 96.69 197 GLN A CA 1
ATOM 1596 C C . GLN A 1 197 ? -1.302 -3.555 -11.981 1.00 96.69 197 GLN A C 1
ATOM 1598 O O . GLN A 1 197 ? -1.268 -2.370 -12.299 1.00 96.69 197 GLN A O 1
ATOM 1603 N N . ALA A 1 198 ? -0.464 -4.062 -11.069 1.00 97.81 198 ALA A N 1
ATOM 1604 C CA . ALA A 1 198 ? 0.583 -3.256 -10.448 1.00 97.81 198 ALA A CA 1
ATOM 1605 C C . ALA A 1 198 ? 1.546 -2.655 -11.488 1.00 97.81 198 ALA A C 1
ATOM 1607 O O . ALA A 1 198 ? 1.838 -1.465 -11.423 1.00 97.81 198 ALA A O 1
ATOM 1608 N N . PHE A 1 199 ? 1.998 -3.450 -12.465 1.00 98.38 199 PHE A N 1
ATOM 1609 C CA . PHE A 1 199 ? 2.852 -2.979 -13.558 1.00 98.38 199 PHE A CA 1
ATOM 1610 C C . PHE A 1 199 ? 2.190 -1.862 -14.380 1.00 98.38 199 PHE A C 1
ATOM 1612 O O . PHE A 1 199 ? 2.809 -0.823 -14.599 1.00 98.38 199 PHE A O 1
ATOM 1619 N N . GLU A 1 200 ? 0.929 -2.040 -14.784 1.00 98.44 200 GLU A N 1
ATOM 1620 C CA . GLU A 1 200 ? 0.175 -1.035 -15.551 1.00 98.44 200 GLU A CA 1
ATOM 1621 C C . GLU A 1 200 ? 0.025 0.284 -14.771 1.00 98.44 200 GLU A C 1
ATOM 1623 O O . GLU A 1 200 ? 0.204 1.369 -15.327 1.00 98.44 200 GLU A O 1
ATOM 1628 N N . LEU A 1 201 ? -0.224 0.203 -13.460 1.00 98.56 201 LEU A N 1
ATOM 1629 C CA . LEU A 1 201 ? -0.309 1.371 -12.580 1.00 98.56 201 LEU A CA 1
ATOM 1630 C C . LEU A 1 201 ? 1.048 2.061 -12.392 1.00 98.56 201 LEU A C 1
ATOM 1632 O O . LEU A 1 201 ? 1.112 3.288 -12.427 1.00 98.56 201 LEU A O 1
ATOM 1636 N N . TYR A 1 202 ? 2.144 1.312 -12.242 1.00 98.31 202 TYR A N 1
ATOM 1637 C CA . TYR A 1 202 ? 3.481 1.911 -12.166 1.00 98.31 202 TYR A CA 1
ATOM 1638 C C . TYR A 1 202 ? 3.883 2.598 -13.466 1.00 98.31 202 TYR A C 1
ATOM 1640 O O . TYR A 1 202 ? 4.472 3.674 -13.404 1.00 98.31 202 TYR A O 1
ATOM 1648 N N . GLN A 1 203 ? 3.528 2.028 -14.622 1.00 98.38 203 GLN A N 1
ATOM 1649 C CA . GLN A 1 203 ? 3.727 2.684 -15.913 1.00 98.38 203 GLN A CA 1
ATOM 1650 C C . GLN A 1 203 ? 2.963 4.009 -15.963 1.00 98.38 203 GLN A C 1
ATOM 1652 O O . GLN A 1 203 ? 3.560 5.044 -16.232 1.00 98.38 203 GLN A O 1
ATOM 1657 N N . LYS A 1 204 ? 1.679 4.007 -15.589 1.00 98.38 204 LYS A N 1
ATOM 1658 C CA . LYS A 1 204 ? 0.863 5.225 -15.555 1.00 98.38 204 LYS A CA 1
ATOM 1659 C C . LYS A 1 204 ? 1.412 6.283 -14.588 1.00 98.38 204 LYS A C 1
ATOM 1661 O O . LYS A 1 204 ? 1.418 7.464 -14.914 1.00 98.38 204 LYS A O 1
ATOM 1666 N N . ALA A 1 205 ? 1.885 5.883 -13.407 1.00 98.00 205 ALA A N 1
ATOM 1667 C CA . ALA A 1 205 ? 2.521 6.803 -12.463 1.00 98.00 205 ALA A CA 1
ATOM 1668 C C . ALA A 1 205 ? 3.846 7.364 -13.015 1.00 98.00 205 ALA A C 1
ATOM 1670 O O . ALA A 1 205 ? 4.128 8.548 -12.837 1.00 98.00 205 ALA A O 1
ATOM 1671 N N . ALA A 1 206 ? 4.640 6.538 -13.704 1.00 97.88 206 ALA A N 1
ATOM 1672 C CA . ALA A 1 206 ? 5.886 6.951 -14.345 1.00 97.88 206 ALA A CA 1
ATOM 1673 C C . ALA A 1 206 ? 5.657 7.927 -15.510 1.00 97.88 206 ALA A C 1
ATOM 1675 O O . ALA A 1 206 ? 6.410 8.887 -15.648 1.00 97.88 206 ALA A O 1
ATOM 1676 N N . ASP A 1 207 ? 4.594 7.729 -16.292 1.00 98.06 207 ASP A N 1
ATOM 1677 C CA . ASP A 1 207 ? 4.194 8.632 -17.379 1.00 98.06 207 ASP A CA 1
ATOM 1678 C C . ASP A 1 207 ? 3.772 10.020 -16.853 1.00 98.06 207 ASP A C 1
ATOM 1680 O O . ASP A 1 207 ? 3.835 11.008 -17.579 1.00 98.06 207 ASP A O 1
ATOM 1684 N N . LEU A 1 208 ? 3.388 10.104 -15.573 1.00 97.19 208 LEU A N 1
ATOM 1685 C CA . LEU A 1 208 ? 3.144 11.348 -14.834 1.00 97.19 208 LEU A CA 1
ATOM 1686 C C . LEU A 1 208 ? 4.375 11.820 -14.035 1.00 97.19 208 LEU A C 1
ATOM 1688 O O . LEU A 1 208 ? 4.236 12.547 -13.053 1.00 97.19 208 LEU A O 1
ATOM 1692 N N . GLU A 1 209 ? 5.570 11.366 -14.421 1.00 96.75 209 GLU A N 1
ATOM 1693 C CA . GLU A 1 209 ? 6.869 11.749 -13.850 1.00 96.75 209 GLU A CA 1
ATOM 1694 C C . GLU A 1 209 ? 7.029 11.442 -12.347 1.00 96.75 209 GLU A C 1
ATOM 1696 O O . GLU A 1 209 ? 7.882 12.009 -11.660 1.00 96.75 209 GLU A O 1
ATOM 1701 N N . ASN A 1 210 ? 6.247 10.502 -11.805 1.00 95.81 210 ASN A N 1
ATOM 1702 C CA . ASN A 1 210 ? 6.388 10.101 -10.410 1.00 95.81 210 ASN A CA 1
ATOM 1703 C C . ASN A 1 210 ? 7.666 9.281 -10.208 1.00 95.81 210 ASN A C 1
ATOM 1705 O O . ASN A 1 210 ? 7.772 8.151 -10.688 1.00 95.81 210 ASN A O 1
ATOM 1709 N N . ALA A 1 211 ? 8.615 9.808 -9.433 1.00 95.44 211 ALA A N 1
ATOM 1710 C CA . ALA A 1 211 ? 9.902 9.155 -9.189 1.00 95.44 211 ALA A CA 1
ATOM 1711 C C . ALA A 1 211 ? 9.769 7.735 -8.601 1.00 95.44 211 ALA A C 1
ATOM 1713 O O . ALA A 1 211 ? 10.531 6.835 -8.962 1.00 95.44 211 ALA A O 1
ATOM 1714 N N . LYS A 1 212 ? 8.778 7.498 -7.729 1.00 94.19 212 LYS A N 1
ATOM 1715 C CA . LYS A 1 212 ? 8.518 6.177 -7.129 1.00 94.19 212 LYS A CA 1
ATOM 1716 C C . LYS A 1 212 ? 7.890 5.218 -8.133 1.00 94.19 212 LYS A C 1
ATOM 1718 O O . LYS A 1 212 ? 8.234 4.031 -8.139 1.00 94.19 212 LYS A O 1
ATOM 1723 N N . GLY A 1 213 ? 7.012 5.738 -8.993 1.00 96.19 213 GLY A N 1
ATOM 1724 C CA . GLY A 1 213 ? 6.465 5.038 -10.153 1.00 96.19 213 GLY A CA 1
ATOM 1725 C C . GLY A 1 213 ? 7.564 4.591 -11.115 1.00 96.19 213 GLY A C 1
ATOM 1726 O O . GLY A 1 213 ? 7.657 3.401 -11.404 1.00 96.19 213 GLY A O 1
ATOM 1727 N N . ILE A 1 214 ? 8.459 5.504 -11.510 1.00 97.31 214 ILE A N 1
ATOM 1728 C CA . ILE A 1 214 ? 9.608 5.227 -12.391 1.00 97.31 214 ILE A CA 1
ATOM 1729 C C . ILE A 1 214 ? 10.508 4.144 -11.788 1.00 97.31 214 ILE A C 1
ATOM 1731 O O . ILE A 1 214 ? 10.801 3.147 -12.445 1.00 97.31 214 ILE A O 1
ATOM 1735 N N . ASN A 1 215 ? 10.899 4.289 -10.518 1.00 94.69 215 ASN A N 1
ATOM 1736 C CA . ASN A 1 215 ? 11.734 3.294 -9.843 1.00 94.69 215 ASN A CA 1
ATOM 1737 C C . ASN A 1 215 ? 11.047 1.916 -9.781 1.00 94.69 215 ASN A C 1
ATOM 1739 O O . ASN A 1 215 ? 11.660 0.886 -10.056 1.00 94.69 215 ASN A O 1
ATOM 1743 N N . SER A 1 216 ? 9.748 1.885 -9.468 1.00 95.69 216 SER A N 1
ATOM 1744 C CA . SER A 1 216 ? 8.980 0.634 -9.410 1.00 95.69 216 SER A CA 1
ATOM 1745 C C . SER A 1 216 ? 8.816 -0.011 -10.786 1.00 95.69 216 SER A C 1
ATOM 1747 O O . SER A 1 216 ? 8.903 -1.232 -10.896 1.00 95.69 216 SER A O 1
ATOM 1749 N N . LEU A 1 217 ? 8.645 0.790 -11.839 1.00 97.31 217 LEU A N 1
ATOM 1750 C CA . LEU A 1 217 ? 8.598 0.322 -13.220 1.00 97.31 217 LEU A CA 1
ATOM 1751 C C . LEU A 1 217 ? 9.944 -0.279 -13.657 1.00 97.31 217 LEU A C 1
ATOM 1753 O O . LEU A 1 217 ? 9.967 -1.357 -14.255 1.00 97.31 217 LEU A O 1
ATOM 1757 N N . GLY A 1 218 ? 11.059 0.365 -13.299 1.00 96.94 218 GLY A N 1
ATOM 1758 C CA . GLY A 1 218 ? 12.403 -0.167 -13.533 1.00 96.94 218 GLY A CA 1
ATOM 1759 C C . GLY A 1 218 ? 12.608 -1.523 -12.849 1.00 96.94 218 GLY A C 1
ATOM 1760 O O . GLY A 1 218 ? 13.034 -2.489 -13.485 1.00 96.94 218 GLY A O 1
ATOM 1761 N N . LEU A 1 219 ? 12.187 -1.646 -11.583 1.00 94.81 219 LEU A N 1
ATOM 1762 C CA . LEU A 1 219 ? 12.189 -2.920 -10.853 1.00 94.81 219 LEU A CA 1
ATOM 1763 C C . LEU A 1 219 ? 11.302 -3.981 -11.518 1.00 94.81 219 LEU A C 1
ATOM 1765 O O . LEU A 1 219 ? 11.685 -5.153 -11.562 1.00 94.81 219 LEU A O 1
ATOM 1769 N N . CYS A 1 220 ? 10.136 -3.594 -12.043 1.00 97.00 220 CYS A N 1
ATOM 1770 C CA . CYS A 1 220 ? 9.259 -4.504 -12.772 1.00 97.00 220 CYS A CA 1
ATOM 1771 C C . CYS A 1 220 ? 9.945 -5.091 -14.004 1.00 97.00 220 CYS A C 1
ATOM 1773 O O . CYS A 1 220 ? 9.928 -6.309 -14.170 1.00 97.00 220 CYS A O 1
ATOM 1775 N N . TYR A 1 221 ? 10.592 -4.262 -14.823 1.00 97.94 221 TYR A N 1
ATOM 1776 C CA . TYR A 1 221 ? 11.337 -4.738 -15.986 1.00 97.94 221 TYR A CA 1
ATOM 1777 C C . TYR A 1 221 ? 12.591 -5.534 -15.605 1.00 97.94 221 TYR A C 1
ATOM 1779 O O . TYR A 1 221 ? 12.885 -6.546 -16.239 1.00 97.94 221 TYR A O 1
ATOM 1787 N N . GLY A 1 222 ? 13.315 -5.139 -14.556 1.00 96.69 222 GLY A N 1
ATOM 1788 C CA . GLY A 1 222 ? 14.505 -5.860 -14.100 1.00 96.69 222 GLY A CA 1
ATOM 1789 C C . GLY A 1 222 ? 14.199 -7.274 -13.594 1.00 96.69 222 GLY A C 1
ATOM 1790 O O . GLY A 1 222 ? 14.959 -8.206 -13.864 1.00 96.69 222 GLY A O 1
ATOM 1791 N N . ASN A 1 223 ? 13.066 -7.439 -12.905 1.00 94.19 223 ASN A N 1
ATOM 1792 C CA . ASN A 1 223 ? 12.696 -8.678 -12.215 1.00 94.19 223 ASN A CA 1
ATOM 1793 C C . ASN A 1 223 ? 11.551 -9.463 -12.881 1.00 94.19 223 ASN A C 1
ATOM 1795 O O . ASN A 1 223 ? 11.191 -10.532 -12.391 1.00 94.19 223 ASN A O 1
ATOM 1799 N N . GLY A 1 224 ? 10.957 -8.950 -13.961 1.00 95.00 224 GLY A N 1
ATOM 1800 C CA . GLY A 1 224 ? 9.820 -9.584 -14.636 1.00 95.00 224 GLY A CA 1
ATOM 1801 C C . GLY A 1 224 ? 8.535 -9.576 -13.798 1.00 95.00 224 GLY A C 1
ATOM 1802 O O . GLY A 1 224 ? 7.804 -10.565 -13.733 1.00 95.00 224 GLY A O 1
ATOM 1803 N N . ILE A 1 225 ? 8.268 -8.483 -13.076 1.00 94.75 225 ILE A N 1
ATOM 1804 C CA . ILE A 1 225 ? 7.074 -8.360 -12.227 1.00 94.75 225 ILE A CA 1
ATOM 1805 C C . ILE A 1 225 ? 5.930 -7.809 -13.074 1.00 94.75 225 ILE A C 1
ATOM 1807 O O . ILE A 1 225 ? 5.906 -6.623 -13.392 1.00 94.75 225 ILE A O 1
ATOM 1811 N N . GLY A 1 226 ? 4.974 -8.673 -13.426 1.00 96.19 226 GLY A N 1
ATOM 1812 C CA . GLY A 1 226 ? 3.798 -8.287 -14.220 1.00 96.19 226 GLY A CA 1
ATOM 1813 C C . GLY A 1 226 ? 4.085 -8.039 -15.703 1.00 96.19 226 GLY A C 1
ATOM 1814 O O . GLY A 1 226 ? 3.168 -7.704 -16.445 1.00 96.19 226 GLY A O 1
ATOM 1815 N N . THR A 1 227 ? 5.336 -8.225 -16.122 1.00 97.19 227 THR A N 1
ATOM 1816 C CA . THR A 1 227 ? 5.850 -8.029 -17.478 1.00 97.19 227 THR A CA 1
ATOM 1817 C C . THR A 1 227 ? 7.035 -8.969 -17.715 1.00 97.19 227 THR A C 1
ATOM 1819 O O . THR A 1 227 ? 7.526 -9.597 -16.773 1.00 97.19 227 THR A O 1
ATOM 1822 N N . ASP A 1 228 ? 7.510 -9.058 -18.952 1.00 97.44 228 ASP A N 1
ATOM 1823 C CA . ASP A 1 228 ? 8.731 -9.793 -19.277 1.00 97.44 228 ASP A CA 1
ATOM 1824 C C . ASP A 1 228 ? 9.979 -9.031 -18.815 1.00 97.44 228 ASP A C 1
ATOM 1826 O O . ASP A 1 228 ? 10.013 -7.797 -18.765 1.00 97.44 228 ASP A O 1
ATOM 1830 N N . ILE A 1 229 ? 11.044 -9.776 -18.508 1.00 96.69 229 ILE A N 1
ATOM 1831 C CA . ILE A 1 229 ? 12.323 -9.182 -18.113 1.00 96.69 229 ILE A CA 1
ATOM 1832 C C . ILE A 1 229 ? 12.888 -8.356 -19.275 1.00 96.69 229 ILE A C 1
ATOM 1834 O O . ILE A 1 229 ? 13.138 -8.879 -20.362 1.00 96.69 229 ILE A O 1
ATOM 1838 N N . ASN A 1 230 ? 13.170 -7.080 -19.021 1.00 96.50 230 ASN A N 1
ATOM 1839 C CA . ASN A 1 230 ? 13.832 -6.182 -19.958 1.00 96.50 230 ASN A CA 1
ATOM 1840 C C . ASN A 1 230 ? 14.869 -5.326 -19.221 1.00 96.50 230 ASN A C 1
ATOM 1842 O O . ASN A 1 230 ? 14.545 -4.319 -18.600 1.00 96.50 230 ASN A O 1
ATOM 1846 N N . LYS A 1 231 ? 16.142 -5.717 -19.302 1.00 91.94 231 LYS A N 1
ATOM 1847 C CA . LYS A 1 231 ? 17.211 -5.017 -18.581 1.00 91.94 231 LYS A CA 1
ATOM 1848 C C . LYS A 1 231 ? 17.456 -3.604 -19.100 1.00 91.94 231 LYS A C 1
ATOM 1850 O O . LYS A 1 231 ? 17.783 -2.752 -18.298 1.00 91.94 231 LYS A O 1
ATOM 1855 N N . GLU A 1 232 ? 17.274 -3.339 -20.393 1.00 92.81 232 GLU A N 1
ATOM 1856 C CA . GLU A 1 232 ? 17.489 -1.997 -20.957 1.00 92.81 232 GLU A CA 1
ATOM 1857 C C . GLU A 1 232 ? 16.487 -0.979 -20.410 1.00 92.81 232 GLU A C 1
ATOM 1859 O O . GLU A 1 232 ? 16.852 0.159 -20.151 1.00 92.81 232 GLU A O 1
ATOM 1864 N N . LYS A 1 233 ? 15.236 -1.401 -20.189 1.00 88.19 233 LYS A N 1
ATOM 1865 C CA . LYS A 1 233 ? 14.196 -0.568 -19.566 1.00 88.19 233 LYS A CA 1
ATOM 1866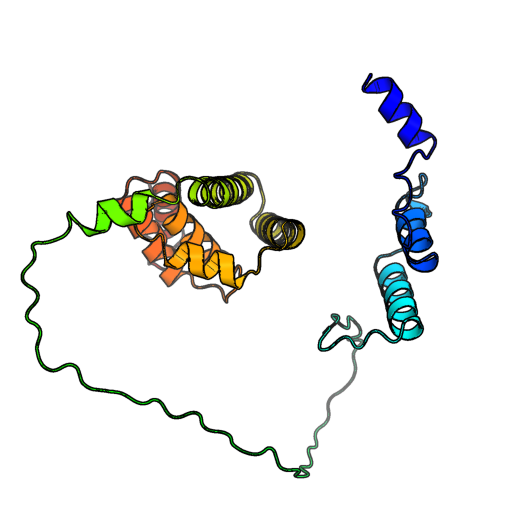 C C . LYS A 1 233 ? 14.260 -0.532 -18.035 1.00 88.19 233 LYS A C 1
ATOM 1868 O O . LYS A 1 233 ? 13.516 0.224 -17.420 1.00 88.19 233 LYS A O 1
ATOM 1873 N N . GLY A 1 234 ? 15.077 -1.388 -17.424 1.00 80.69 234 GLY A N 1
ATOM 1874 C CA . GLY A 1 234 ? 15.211 -1.515 -15.972 1.00 80.69 234 GLY A CA 1
ATOM 1875 C C . GLY A 1 234 ? 16.383 -0.739 -15.363 1.00 80.69 234 GLY A C 1
ATOM 1876 O O . GLY A 1 234 ? 16.624 -0.901 -14.168 1.00 80.69 234 GLY A O 1
ATOM 1877 N N . ILE A 1 235 ? 17.130 0.026 -16.170 1.00 70.94 235 ILE A N 1
ATOM 1878 C CA . ILE A 1 235 ? 18.335 0.783 -15.784 1.00 70.94 235 ILE A CA 1
ATOM 1879 C C . ILE A 1 235 ? 18.032 2.279 -15.775 1.00 70.94 235 ILE A C 1
ATOM 1881 O O . ILE A 1 235 ? 17.320 2.732 -16.699 1.00 70.94 235 ILE A O 1
#